Protein 1YUB (pdb70)

Organism: Streptococcus pneumoniae (NCBI:txid1313)

InterPro domains:
  IPR001737 Ribosomal RNA adenine methyltransferase KsgA/Erm [PF00398] (2-239)
  IPR001737 Ribosomal RNA adenine methyltransferase KsgA/Erm [PS51689] (3-242)
  IPR001737 Ribosomal RNA adenine methyltransferase KsgA/Erm [PTHR11727] (6-205)
  IPR020596 Ribosomal RNA adenine methylase transferase, conserved site [PS01131] (33-60)
  IPR020598 Ribosomal RNA adenine methylase transferase, N-terminal [SM00650] (17-179)
  IPR023165 rRNA adenine dimethylase-like, C-terminal [G3DSA:1.10.8.100] (134-235)
  IPR029063 S-adenosyl-L-methionine-dependent methyltransferase superfamily [G3DSA:3.40.50.150] (7-179)
  IPR029063 S-adenosyl-L-methionine-dependent methyltransferase superfamily [SSF53335] (1-238)

Radius of gyration: 21.07 Å; Cα contacts (8 Å, |Δi|>4): 424; chains: 1; bounding box: 66×58×29 Å

Foldseek 3Di:
DPDDDPDDDWDLQCCPQVVVVLVPLQDAAQAAEEADAECDDRDQLVSCLRYVATEYPYDQCFLVVNPCNPVVPPGHYYYDDPDPLVPPQDADTEHAAEYEHNVPDDLVSLVSCLVGHRHQWYKYKYWACPLVVQLACLVLSNLLSCQQWPKDWDAKAQSPSGPDDDDIIITIIGIGRHDGLDDPQCSVVLSVVSPCVRPPVPVVLDVHCPLVVVCVVVVNPDCRSHRNVCSSVSVVVSCVVPPRD

Sequence (245 aa):
MNKNIKYSQNFLTSEKVLNQIIKQLNLKETDTVYEIGTGKGHLTTKLAKISKQVTSIELDSHLFNLSSEKLKLNTRVTLIHQDILQFQFPNKQRYKIVGNIPYHLSTQIIKKVVFESRASDIYLIVEEGFYKRTLDIHRTLGLLLHTQVSIQQLLKLPAECFHPKPKVNSVLIKLTRHTTDVPDKYWKLYTYFVSKWVNREYRQLFTKNQFHQAMKHAKVNNLSTITYEQVLSIFNSYLLFNGRK

Structure (mmCIF, N/CA/C/O backbone):
data_1YUB
#
_entry.id   1YUB
#
_cell.length_a   1.000
_cell.length_b   1.000
_cell.length_c   1.000
_cell.angle_alpha   90.00
_cell.angle_beta   90.00
_cell.angle_gamma   90.00
#
_symmetry.space_group_name_H-M   'P 1'
#
loop_
_atom_site.group_PDB
_atom_site.id
_atom_site.type_symbol
_atom_site.label_atom_id
_atom_site.label_alt_id
_atom_site.label_comp_id
_atom_site.label_asym_id
_atom_site.label_entity_id
_atom_site.label_seq_id
_atom_site.pdbx_PDB_ins_code
_atom_site.Cartn_x
_atom_site.Cartn_y
_atom_site.Cartn_z
_atom_site.occupancy
_atom_site.B_iso_or_equiv
_atom_site.auth_seq_id
_atom_site.auth_comp_id
_atom_site.auth_asym_id
_atom_site.auth_atom_id
_atom_site.pdbx_PDB_model_num
ATOM 1 N N . MET A 1 1 ? -19.916 38.153 0.037 1.00 9.98 1 MET A N 1
ATOM 2 C CA . MET A 1 1 ? -20.561 39.285 0.760 1.00 10.06 1 MET A CA 1
ATOM 3 C C . MET A 1 1 ? -20.855 38.861 2.202 1.00 9.81 1 MET A C 1
ATOM 4 O O . MET A 1 1 ? -20.089 38.140 2.810 1.00 10.08 1 MET A O 1
ATOM 20 N N . ASN A 1 2 ? -21.955 39.300 2.756 1.00 9.52 2 ASN A N 1
ATOM 21 C CA . ASN A 1 2 ? -22.287 38.916 4.157 1.00 9.47 2 ASN A CA 1
ATOM 22 C C . ASN A 1 2 ? -22.003 37.426 4.353 1.00 8.89 2 ASN A C 1
ATOM 23 O O . ASN A 1 2 ? -21.662 36.987 5.434 1.00 8.70 2 ASN A O 1
ATOM 34 N N . LYS A 1 3 ? -22.138 36.648 3.311 1.00 8.85 3 LYS A N 1
ATOM 35 C CA . LYS A 1 3 ? -21.874 35.184 3.422 1.00 8.53 3 LYS A CA 1
ATOM 36 C C . LYS A 1 3 ? -22.434 34.652 4.743 1.00 8.22 3 LYS A C 1
ATOM 37 O O . LYS A 1 3 ? -23.420 35.144 5.254 1.00 8.54 3 LYS A O 1
ATOM 56 N N . ASN A 1 4 ? -21.811 33.648 5.299 1.00 7.84 4 ASN A N 1
ATOM 57 C CA . ASN A 1 4 ? -22.305 33.084 6.586 1.00 7.75 4 ASN A CA 1
ATOM 58 C C . ASN A 1 4 ? -21.478 31.851 6.953 1.00 7.24 4 ASN A C 1
ATOM 59 O O . ASN A 1 4 ? -21.988 30.751 7.032 1.00 7.35 4 ASN A O 1
ATOM 70 N N . ILE A 1 5 ? -20.203 32.025 7.177 1.00 6.97 5 ILE A N 1
ATOM 71 C CA . ILE A 1 5 ? -19.346 30.863 7.539 1.00 6.72 5 ILE A CA 1
ATOM 72 C C . ILE A 1 5 ? -18.431 31.247 8.702 1.00 6.31 5 ILE A C 1
ATOM 73 O O . ILE A 1 5 ? -17.234 31.041 8.663 1.00 6.27 5 ILE A O 1
ATOM 89 N N . LYS A 1 6 ? -18.991 31.804 9.741 1.00 6.28 6 LYS A N 1
ATOM 90 C CA . LYS A 1 6 ? -18.166 32.205 10.915 1.00 6.26 6 LYS A CA 1
ATOM 91 C C . LYS A 1 6 ? -18.584 31.371 12.127 1.00 6.35 6 LYS A C 1
ATOM 92 O O . LYS A 1 6 ? -18.855 31.894 13.189 1.00 6.74 6 LYS A O 1
ATOM 111 N N . TYR A 1 7 ? -18.642 30.077 11.972 1.00 6.25 7 TYR A N 1
ATOM 112 C CA . TYR A 1 7 ? -19.048 29.206 13.113 1.00 6.59 7 TYR A CA 1
ATOM 113 C C . TYR A 1 7 ? -17.981 28.132 13.348 1.00 6.29 7 TYR A C 1
ATOM 114 O O . TYR A 1 7 ? -16.835 28.288 12.977 1.00 6.45 7 TYR A O 1
ATOM 132 N N . SER A 1 8 ? -18.353 27.041 13.962 1.00 6.01 8 SER A N 1
ATOM 133 C CA . SER A 1 8 ? -17.368 25.954 14.223 1.00 5.82 8 SER A CA 1
ATOM 134 C C . SER A 1 8 ? -17.927 24.632 13.693 1.00 5.39 8 SER A C 1
ATOM 135 O O . SER A 1 8 ? -18.309 23.759 14.447 1.00 5.55 8 SER A O 1
ATOM 143 N N . GLN A 1 9 ? -17.980 24.480 12.398 1.00 5.05 9 GLN A N 1
ATOM 144 C CA . GLN A 1 9 ? -18.517 23.220 11.813 1.00 4.81 9 GLN A CA 1
ATOM 145 C C . GLN A 1 9 ? -17.478 22.612 10.868 1.00 4.25 9 GLN A C 1
ATOM 146 O O . GLN A 1 9 ? -16.762 23.315 10.184 1.00 4.05 9 GLN A O 1
ATOM 160 N N . ASN A 1 10 ? -17.390 21.310 10.822 1.00 4.11 10 ASN A N 1
ATOM 161 C CA . ASN A 1 10 ? -16.397 20.664 9.918 1.00 3.67 10 ASN A CA 1
ATOM 162 C C . ASN A 1 10 ? -16.975 19.360 9.366 1.00 3.62 10 ASN A C 1
ATOM 163 O O . ASN A 1 10 ? -17.516 18.552 10.095 1.00 3.97 10 ASN A O 1
ATOM 174 N N . PHE A 1 11 ? -16.864 19.149 8.083 1.00 3.31 11 PHE A N 1
ATOM 175 C CA . PHE A 1 11 ? -17.404 17.898 7.482 1.00 3.40 11 PHE A CA 1
ATOM 176 C C . PHE A 1 11 ? -16.452 17.405 6.389 1.00 3.05 11 PHE A C 1
ATOM 177 O O . PHE A 1 11 ? -15.744 18.177 5.774 1.00 2.80 11 PHE A O 1
ATOM 194 N N . LEU A 1 12 ? -16.433 16.124 6.143 1.00 3.14 12 LEU A N 1
ATOM 195 C CA . LEU A 1 12 ? -15.530 15.577 5.091 1.00 2.87 12 LEU A CA 1
ATOM 196 C C . LEU A 1 12 ? -16.139 15.838 3.713 1.00 2.99 12 LEU A C 1
ATOM 197 O O . LEU A 1 12 ? -15.434 16.016 2.743 1.00 3.25 12 LEU A O 1
ATOM 213 N N . THR A 1 13 ? -17.448 15.856 3.646 1.00 3.21 13 THR A N 1
ATOM 214 C CA . THR A 1 13 ? -18.174 16.100 2.355 1.00 3.45 13 THR A CA 1
ATOM 215 C C . THR A 1 13 ? -17.307 15.707 1.153 1.00 3.19 13 THR A C 1
ATOM 216 O O . THR A 1 13 ? -17.243 16.415 0.167 1.00 2.98 13 THR A O 1
ATOM 227 N N . SER A 1 14 ? -16.640 14.586 1.227 1.00 3.59 14 SER A N 1
ATOM 228 C CA . SER A 1 14 ? -15.778 14.153 0.087 1.00 3.43 14 SER A CA 1
ATOM 229 C C . SER A 1 14 ? -16.302 12.833 -0.477 1.00 2.94 14 SER A C 1
ATOM 230 O O . SER A 1 14 ? -15.541 11.979 -0.885 1.00 3.03 14 SER A O 1
ATOM 238 N N . GLU A 1 15 ? -17.592 12.657 -0.505 1.00 2.71 15 GLU A N 1
ATOM 239 C CA . GLU A 1 15 ? -18.154 11.389 -1.044 1.00 2.37 15 GLU A CA 1
ATOM 240 C C . GLU A 1 15 ? -17.888 11.314 -2.549 1.00 1.89 15 GLU A C 1
ATOM 241 O O . GLU A 1 15 ? -18.055 10.285 -3.169 1.00 2.69 15 GLU A O 1
ATOM 253 N N . LYS A 1 16 ? -17.476 12.400 -3.141 1.00 1.13 16 LYS A N 1
ATOM 254 C CA . LYS A 1 16 ? -17.200 12.391 -4.609 1.00 1.66 16 LYS A CA 1
ATOM 255 C C . LYS A 1 16 ? -15.703 12.181 -4.853 1.00 1.23 16 LYS A C 1
ATOM 256 O O . LYS A 1 16 ? -15.299 11.504 -5.778 1.00 1.28 16 LYS A O 1
ATOM 275 N N . VAL A 1 17 ? -14.880 12.770 -4.033 1.00 1.03 17 VAL A N 1
ATOM 276 C CA . VAL A 1 17 ? -13.406 12.628 -4.213 1.00 0.85 17 VAL A CA 1
ATOM 277 C C . VAL A 1 17 ? -12.952 11.199 -3.892 1.00 0.85 17 VAL A C 1
ATOM 278 O O . VAL A 1 17 ? -12.462 10.487 -4.750 1.00 0.80 17 VAL A O 1
ATOM 291 N N . LEU A 1 18 ? -13.100 10.770 -2.670 1.00 0.92 18 LEU A N 1
ATOM 292 C CA . LEU A 1 18 ? -12.666 9.390 -2.316 1.00 0.95 18 LEU A CA 1
ATOM 293 C C . LEU A 1 18 ? -13.486 8.377 -3.117 1.00 0.85 18 LEU A C 1
ATOM 294 O O . LEU A 1 18 ? -12.968 7.387 -3.596 1.00 0.85 18 LEU A O 1
ATOM 310 N N . ASN A 1 19 ? -14.759 8.612 -3.274 1.00 0.90 19 ASN A N 1
ATOM 311 C CA . ASN A 1 19 ? -15.592 7.653 -4.051 1.00 0.91 19 ASN A CA 1
ATOM 312 C C . ASN A 1 19 ? -15.145 7.685 -5.513 1.00 0.78 19 ASN A C 1
ATOM 313 O O . ASN A 1 19 ? -15.458 6.805 -6.290 1.00 0.79 19 ASN A O 1
ATOM 324 N N . GLN A 1 20 ? -14.412 8.697 -5.890 1.00 0.72 20 GLN A N 1
ATOM 325 C CA . GLN A 1 20 ? -13.935 8.794 -7.298 1.00 0.67 20 GLN A CA 1
ATOM 326 C C . GLN A 1 20 ? -12.800 7.795 -7.521 1.00 0.61 20 GLN A C 1
ATOM 327 O O . GLN A 1 20 ? -12.903 6.888 -8.321 1.00 0.73 20 GLN A O 1
ATOM 341 N N . ILE A 1 21 ? -11.714 7.965 -6.820 1.00 0.62 21 ILE A N 1
ATOM 342 C CA . ILE A 1 21 ? -10.557 7.036 -6.986 1.00 0.66 21 ILE A CA 1
ATOM 343 C C . ILE A 1 21 ? -11.027 5.578 -6.867 1.00 0.65 21 ILE A C 1
ATOM 344 O O . ILE A 1 21 ? -10.603 4.723 -7.618 1.00 0.72 21 ILE A O 1
ATOM 360 N N . ILE A 1 22 ? -11.892 5.281 -5.937 1.00 0.64 22 ILE A N 1
ATOM 361 C CA . ILE A 1 22 ? -12.363 3.872 -5.796 1.00 0.70 22 ILE A CA 1
ATOM 362 C C . ILE A 1 22 ? -13.239 3.499 -6.993 1.00 0.76 22 ILE A C 1
ATOM 363 O O . ILE A 1 22 ? -13.297 2.354 -7.396 1.00 0.88 22 ILE A O 1
ATOM 379 N N . LYS A 1 23 ? -13.921 4.451 -7.567 1.00 0.75 23 LYS A N 1
ATOM 380 C CA . LYS A 1 23 ? -14.790 4.141 -8.737 1.00 0.89 23 LYS A CA 1
ATOM 381 C C . LYS A 1 23 ? -13.947 4.147 -10.016 1.00 0.89 23 LYS A C 1
ATOM 382 O O . LYS A 1 23 ? -14.380 3.696 -11.057 1.00 1.03 23 LYS A O 1
ATOM 401 N N . GLN A 1 24 ? -12.747 4.655 -9.945 1.00 0.82 24 GLN A N 1
ATOM 402 C CA . GLN A 1 24 ? -11.879 4.691 -11.156 1.00 0.91 24 GLN A CA 1
ATOM 403 C C . GLN A 1 24 ? -10.955 3.471 -11.160 1.00 0.86 24 GLN A C 1
ATOM 404 O O . GLN A 1 24 ? -10.362 3.132 -12.165 1.00 0.95 24 GLN A O 1
ATOM 418 N N . LEU A 1 25 ? -10.826 2.812 -10.042 1.00 0.79 25 LEU A N 1
ATOM 419 C CA . LEU A 1 25 ? -9.939 1.615 -9.976 1.00 0.81 25 LEU A CA 1
ATOM 420 C C . LEU A 1 25 ? -10.144 0.751 -11.224 1.00 0.84 25 LEU A C 1
ATOM 421 O O . LEU A 1 25 ? -9.200 0.258 -11.808 1.00 0.93 25 LEU A O 1
ATOM 437 N N . ASN A 1 26 ? -11.369 0.565 -11.638 1.00 0.88 26 ASN A N 1
ATOM 438 C CA . ASN A 1 26 ? -11.633 -0.267 -12.848 1.00 0.99 26 ASN A CA 1
ATOM 439 C C . ASN A 1 26 ? -10.822 -1.563 -12.767 1.00 1.02 26 ASN A C 1
ATOM 440 O O . ASN A 1 26 ? -9.660 -1.605 -13.120 1.00 1.56 26 ASN A O 1
ATOM 451 N N . LEU A 1 27 ? -11.427 -2.623 -12.303 1.00 1.00 27 LEU A N 1
ATOM 452 C CA . LEU A 1 27 ? -10.692 -3.915 -12.197 1.00 1.11 27 LEU A CA 1
ATOM 453 C C . LEU A 1 27 ? -11.085 -4.830 -13.358 1.00 0.93 27 LEU A C 1
ATOM 454 O O . LEU A 1 27 ? -11.845 -4.456 -14.230 1.00 1.15 27 LEU A O 1
ATOM 470 N N . LYS A 1 28 ? -10.573 -6.030 -13.372 1.00 0.95 28 LYS A N 1
ATOM 471 C CA . LYS A 1 28 ? -10.912 -6.978 -14.470 1.00 1.04 28 LYS A CA 1
ATOM 472 C C . LYS A 1 28 ? -12.118 -7.821 -14.054 1.00 0.96 28 LYS A C 1
ATOM 473 O O . LYS A 1 28 ? -13.221 -7.625 -14.523 1.00 1.46 28 LYS A O 1
ATOM 492 N N . GLU A 1 29 ? -11.910 -8.760 -13.174 1.00 0.94 29 GLU A N 1
ATOM 493 C CA . GLU A 1 29 ? -13.031 -9.625 -12.716 1.00 0.92 29 GLU A CA 1
ATOM 494 C C . GLU A 1 29 ? -12.455 -10.779 -11.895 1.00 0.84 29 GLU A C 1
ATOM 495 O O . GLU A 1 29 ? -13.045 -11.230 -10.934 1.00 0.86 29 GLU A O 1
ATOM 507 N N . THR A 1 30 ? -11.302 -11.258 -12.269 1.00 0.84 30 THR A N 1
ATOM 508 C CA . THR A 1 30 ? -10.685 -12.379 -11.512 1.00 0.83 30 THR A CA 1
ATOM 509 C C . THR A 1 30 ? -9.943 -11.814 -10.299 1.00 0.76 30 THR A C 1
ATOM 510 O O . THR A 1 30 ? -9.217 -12.517 -9.612 1.00 0.87 30 THR A O 1
ATOM 521 N N . ASP A 1 31 ? -10.118 -10.545 -10.033 1.00 0.67 31 ASP A N 1
ATOM 522 C CA . ASP A 1 31 ? -9.431 -9.921 -8.874 1.00 0.69 31 ASP A CA 1
ATOM 523 C C . ASP A 1 31 ? -10.452 -9.580 -7.784 1.00 0.64 31 ASP A C 1
ATOM 524 O O . ASP A 1 31 ? -11.199 -8.629 -7.895 1.00 0.89 31 ASP A O 1
ATOM 533 N N . THR A 1 32 ? -10.478 -10.352 -6.732 1.00 0.70 32 THR A N 1
ATOM 534 C CA . THR A 1 32 ? -11.429 -10.094 -5.612 1.00 0.66 32 THR A CA 1
ATOM 535 C C . THR A 1 32 ? -11.451 -8.586 -5.299 1.00 0.65 32 THR A C 1
ATOM 536 O O . THR A 1 32 ? -10.671 -7.822 -5.828 1.00 0.97 32 THR A O 1
ATOM 547 N N . VAL A 1 33 ? -12.332 -8.148 -4.442 1.00 0.59 33 VAL A N 1
ATOM 548 C CA . VAL A 1 33 ? -12.387 -6.697 -4.100 1.00 0.55 33 VAL A CA 1
ATOM 549 C C . VAL A 1 33 ? -12.470 -6.556 -2.580 1.00 0.56 33 VAL A C 1
ATOM 550 O O . VAL A 1 33 ? -13.541 -6.443 -2.015 1.00 0.67 33 VAL A O 1
ATOM 563 N N . TYR A 1 34 ? -11.350 -6.569 -1.910 1.00 0.53 34 TYR A N 1
ATOM 564 C CA . TYR A 1 34 ? -11.370 -6.443 -0.425 1.00 0.57 34 TYR A CA 1
ATOM 565 C C . TYR A 1 34 ? -11.292 -4.970 -0.024 1.00 0.57 34 TYR A C 1
ATOM 566 O O . TYR A 1 34 ? -10.704 -4.158 -0.709 1.00 0.81 34 TYR A O 1
ATOM 584 N N . GLU A 1 35 ? -11.878 -4.625 1.088 1.00 0.62 35 GLU A N 1
ATOM 585 C CA . GLU A 1 35 ? -11.840 -3.209 1.549 1.00 0.66 35 GLU A CA 1
ATOM 586 C C . GLU A 1 35 ? -11.518 -3.191 3.045 1.00 0.72 35 GLU A C 1
ATOM 587 O O . GLU A 1 35 ? -12.401 -3.206 3.879 1.00 1.00 35 GLU A O 1
ATOM 599 N N . ILE A 1 36 ? -10.259 -3.167 3.389 1.00 0.62 36 ILE A N 1
ATOM 600 C CA . ILE A 1 36 ? -9.880 -3.158 4.830 1.00 0.70 36 ILE A CA 1
ATOM 601 C C . ILE A 1 36 ? -9.764 -1.711 5.329 1.00 0.72 36 ILE A C 1
ATOM 602 O O . ILE A 1 36 ? -9.628 -0.784 4.555 1.00 0.82 36 ILE A O 1
ATOM 618 N N . GLY A 1 37 ? -9.818 -1.515 6.619 1.00 0.98 37 GLY A N 1
ATOM 619 C CA . GLY A 1 37 ? -9.713 -0.135 7.172 1.00 1.06 37 GLY A CA 1
ATOM 620 C C . GLY A 1 37 ? -10.792 0.069 8.236 1.00 1.05 37 GLY A C 1
ATOM 621 O O . GLY A 1 37 ? -10.867 -0.661 9.205 1.00 1.74 37 GLY A O 1
ATOM 625 N N . THR A 1 38 ? -11.631 1.054 8.065 1.00 0.99 38 THR A N 1
ATOM 626 C CA . THR A 1 38 ? -12.706 1.299 9.069 1.00 1.21 38 THR A CA 1
ATOM 627 C C . THR A 1 38 ? -14.072 1.081 8.413 1.00 1.56 38 THR A C 1
ATOM 628 O O . THR A 1 38 ? -14.213 0.292 7.500 1.00 2.40 38 THR A O 1
ATOM 639 N N . GLY A 1 39 ? -15.079 1.773 8.872 1.00 1.75 39 GLY A N 1
ATOM 640 C CA . GLY A 1 39 ? -16.434 1.602 8.273 1.00 2.43 39 GLY A CA 1
ATOM 641 C C . GLY A 1 39 ? -17.105 2.968 8.120 1.00 2.09 39 GLY A C 1
ATOM 642 O O . GLY A 1 39 ? -17.682 3.495 9.050 1.00 2.45 39 GLY A O 1
ATOM 646 N N . LYS A 1 40 ? -17.036 3.547 6.951 1.00 2.12 40 LYS A N 1
ATOM 647 C CA . LYS A 1 40 ? -17.672 4.878 6.740 1.00 2.17 40 LYS A CA 1
ATOM 648 C C . LYS A 1 40 ? -19.178 4.696 6.540 1.00 2.32 40 LYS A C 1
ATOM 649 O O . LYS A 1 40 ? -19.976 5.091 7.366 1.00 3.03 40 LYS A O 1
ATOM 668 N N . GLY A 1 41 ? -19.574 4.099 5.449 1.00 2.24 41 GLY A N 1
ATOM 669 C CA . GLY A 1 41 ? -21.029 3.892 5.200 1.00 2.69 41 GLY A CA 1
ATOM 670 C C . GLY A 1 41 ? -21.363 4.267 3.755 1.00 2.25 41 GLY A C 1
ATOM 671 O O . GLY A 1 41 ? -22.348 4.927 3.489 1.00 2.95 41 GLY A O 1
ATOM 675 N N . HIS A 1 42 ? -20.554 3.852 2.819 1.00 1.72 42 HIS A N 1
ATOM 676 C CA . HIS A 1 42 ? -20.832 4.186 1.394 1.00 1.88 42 HIS A CA 1
ATOM 677 C C . HIS A 1 42 ? -19.750 3.572 0.503 1.00 1.67 42 HIS A C 1
ATOM 678 O O . HIS A 1 42 ? -18.965 4.270 -0.106 1.00 2.32 42 HIS A O 1
ATOM 692 N N . LEU A 1 43 ? -19.706 2.270 0.423 1.00 1.38 43 LEU A N 1
ATOM 693 C CA . LEU A 1 43 ? -18.678 1.608 -0.428 1.00 1.38 43 LEU A CA 1
ATOM 694 C C . LEU A 1 43 ? -18.685 0.102 -0.152 1.00 1.33 43 LEU A C 1
ATOM 695 O O . LEU A 1 43 ? -19.517 -0.397 0.579 1.00 2.03 43 LEU A O 1
ATOM 711 N N . THR A 1 44 ? -17.765 -0.623 -0.732 1.00 1.22 44 THR A N 1
ATOM 712 C CA . THR A 1 44 ? -17.714 -2.097 -0.508 1.00 1.08 44 THR A CA 1
ATOM 713 C C . THR A 1 44 ? -18.767 -2.784 -1.384 1.00 1.14 44 THR A C 1
ATOM 714 O O . THR A 1 44 ? -18.447 -3.402 -2.380 1.00 1.57 44 THR A O 1
ATOM 725 N N . THR A 1 45 ? -20.020 -2.681 -1.027 1.00 1.11 45 THR A N 1
ATOM 726 C CA . THR A 1 45 ? -21.077 -3.331 -1.854 1.00 1.17 45 THR A CA 1
ATOM 727 C C . THR A 1 45 ? -20.963 -2.818 -3.290 1.00 1.22 45 THR A C 1
ATOM 728 O O . THR A 1 45 ? -21.165 -3.549 -4.240 1.00 1.51 45 THR A O 1
ATOM 739 N N . LYS A 1 46 ? -20.631 -1.566 -3.456 1.00 1.22 46 LYS A N 1
ATOM 740 C CA . LYS A 1 46 ? -20.493 -1.006 -4.829 1.00 1.29 46 LYS A CA 1
ATOM 741 C C . LYS A 1 46 ? -19.168 -1.486 -5.422 1.00 1.12 46 LYS A C 1
ATOM 742 O O . LYS A 1 46 ? -19.085 -1.853 -6.577 1.00 1.11 46 LYS A O 1
ATOM 761 N N . LEU A 1 47 ? -18.130 -1.491 -4.629 1.00 1.13 47 LEU A N 1
ATOM 762 C CA . LEU A 1 47 ? -16.807 -1.954 -5.129 1.00 1.12 47 LEU A CA 1
ATOM 763 C C . LEU A 1 47 ? -16.961 -3.374 -5.675 1.00 0.86 47 LEU A C 1
ATOM 764 O O . LEU A 1 47 ? -16.230 -3.802 -6.546 1.00 0.95 47 LEU A O 1
ATOM 780 N N . ALA A 1 48 ? -17.909 -4.106 -5.164 1.00 0.75 48 ALA A N 1
ATOM 781 C CA . ALA A 1 48 ? -18.119 -5.499 -5.641 1.00 0.86 48 ALA A CA 1
ATOM 782 C C . ALA A 1 48 ? -18.711 -5.477 -7.049 1.00 0.92 48 ALA A C 1
ATOM 783 O O . ALA A 1 48 ? -18.417 -6.323 -7.870 1.00 1.05 48 ALA A O 1
ATOM 790 N N . LYS A 1 49 ? -19.542 -4.515 -7.337 1.00 1.05 49 LYS A N 1
ATOM 791 C CA . LYS A 1 49 ? -20.150 -4.441 -8.693 1.00 1.37 49 LYS A CA 1
ATOM 792 C C . LYS A 1 49 ? -19.049 -4.606 -9.738 1.00 1.27 49 LYS A C 1
ATOM 793 O O . LYS A 1 49 ? -19.288 -5.026 -10.853 1.00 1.56 49 LYS A O 1
ATOM 812 N N . ILE A 1 50 ? -17.843 -4.278 -9.377 1.00 0.99 50 ILE A N 1
ATOM 813 C CA . ILE A 1 50 ? -16.709 -4.410 -10.332 1.00 1.04 50 ILE A CA 1
ATOM 814 C C . ILE A 1 50 ? -16.339 -5.885 -10.491 1.00 0.91 50 ILE A C 1
ATOM 815 O O . ILE A 1 50 ? -16.530 -6.478 -11.534 1.00 1.03 50 ILE A O 1
ATOM 831 N N . SER A 1 51 ? -15.802 -6.477 -9.461 1.00 0.76 51 SER A N 1
ATOM 832 C CA . SER A 1 51 ? -15.406 -7.909 -9.544 1.00 0.70 51 SER A CA 1
ATOM 833 C C . SER A 1 51 ? -16.566 -8.800 -9.114 1.00 0.75 51 SER A C 1
ATOM 834 O O . SER A 1 51 ? -17.689 -8.360 -8.971 1.00 1.47 51 SER A O 1
ATOM 842 N N . LYS A 1 52 ? -16.296 -10.057 -8.912 1.00 0.95 52 LYS A N 1
ATOM 843 C CA . LYS A 1 52 ? -17.369 -10.996 -8.496 1.00 0.98 52 LYS A CA 1
ATOM 844 C C . LYS A 1 52 ? -17.003 -11.619 -7.148 1.00 0.89 52 LYS A C 1
ATOM 845 O O . LYS A 1 52 ? -17.394 -12.727 -6.838 1.00 1.08 52 LYS A O 1
ATOM 864 N N . GLN A 1 53 ? -16.251 -10.917 -6.344 1.00 0.75 53 GLN A N 1
ATOM 865 C CA . GLN A 1 53 ? -15.856 -11.472 -5.018 1.00 0.70 53 GLN A CA 1
ATOM 866 C C . GLN A 1 53 ? -15.797 -10.345 -3.984 1.00 0.62 53 GLN A C 1
ATOM 867 O O . GLN A 1 53 ? -14.814 -9.642 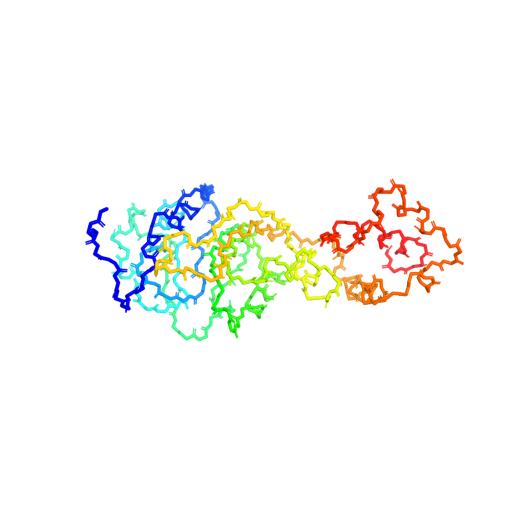-3.888 1.00 0.80 53 GLN A O 1
ATOM 881 N N . VAL A 1 54 ? -16.828 -10.154 -3.206 1.00 0.70 54 VAL A N 1
ATOM 882 C CA . VAL A 1 54 ? -16.778 -9.058 -2.197 1.00 0.70 54 VAL A CA 1
ATOM 883 C C . VAL A 1 54 ? -16.878 -9.627 -0.778 1.00 0.72 54 VAL A C 1
ATOM 884 O O . VAL A 1 54 ? -17.510 -10.635 -0.538 1.00 1.03 54 VAL A O 1
ATOM 897 N N . THR A 1 55 ? -16.254 -8.977 0.166 1.00 0.59 55 THR A N 1
ATOM 898 C CA . THR A 1 55 ? -16.301 -9.456 1.578 1.00 0.60 55 THR A CA 1
ATOM 899 C C . THR A 1 55 ? -15.867 -8.311 2.497 1.00 0.61 55 THR A C 1
ATOM 900 O O . THR A 1 55 ? -14.860 -7.669 2.271 1.00 0.84 55 THR A O 1
ATOM 911 N N . SER A 1 56 ? -16.619 -8.048 3.529 1.00 0.74 56 SER A N 1
ATOM 912 C CA . SER A 1 56 ? -16.250 -6.942 4.456 1.00 0.79 56 SER A CA 1
ATOM 913 C C . SER A 1 56 ? -15.313 -7.464 5.547 1.00 0.78 56 SER A C 1
ATOM 914 O O . SER A 1 56 ? -15.456 -8.571 6.029 1.00 1.00 56 SER A O 1
ATOM 922 N N . ILE A 1 57 ? -14.354 -6.669 5.939 1.00 0.71 57 ILE A N 1
ATOM 923 C CA . ILE A 1 57 ? -13.402 -7.108 6.998 1.00 0.74 57 ILE A CA 1
ATOM 924 C C . ILE A 1 57 ? -13.718 -6.370 8.301 1.00 0.86 57 ILE A C 1
ATOM 925 O O . ILE A 1 57 ? -13.272 -6.752 9.365 1.00 1.48 57 ILE A O 1
ATOM 941 N N . GLU A 1 58 ? -14.481 -5.312 8.227 1.00 1.14 58 GLU A N 1
ATOM 942 C CA . GLU A 1 58 ? -14.819 -4.550 9.464 1.00 1.26 58 GLU A CA 1
ATOM 943 C C . GLU A 1 58 ? -16.298 -4.153 9.447 1.00 1.33 58 GLU A C 1
ATOM 944 O O . GLU A 1 58 ? -16.916 -4.060 8.405 1.00 1.84 58 GLU A O 1
ATOM 956 N N . LEU A 1 59 ? -16.869 -3.916 10.599 1.00 1.59 59 LEU A N 1
ATOM 957 C CA . LEU A 1 59 ? -18.307 -3.522 10.662 1.00 1.97 59 LEU A CA 1
ATOM 958 C C . LEU A 1 59 ? -19.170 -4.605 10.012 1.00 2.08 59 LEU A C 1
ATOM 959 O O . LEU A 1 59 ? -18.709 -5.372 9.190 1.00 2.75 59 LEU A O 1
ATOM 975 N N . ASP A 1 60 ? -20.423 -4.672 10.375 1.00 2.17 60 ASP A N 1
ATOM 976 C CA . ASP A 1 60 ? -21.321 -5.703 9.782 1.00 2.84 60 ASP A CA 1
ATOM 977 C C . ASP A 1 60 ? -22.343 -5.023 8.868 1.00 2.85 60 ASP A C 1
ATOM 978 O O . ASP A 1 60 ? -23.465 -5.469 8.735 1.00 3.08 60 ASP A O 1
ATOM 987 N N . SER A 1 61 ? -21.964 -3.946 8.237 1.00 3.19 61 SER A N 1
ATOM 988 C CA . SER A 1 61 ? -22.915 -3.240 7.332 1.00 3.52 61 SER A CA 1
ATOM 989 C C . SER A 1 61 ? -22.718 -3.737 5.900 1.00 3.12 61 SER A C 1
ATOM 990 O O . SER A 1 61 ? -23.205 -3.148 4.956 1.00 3.21 61 SER A O 1
ATOM 998 N N . HIS A 1 62 ? -22.006 -4.817 5.730 1.00 3.13 62 HIS A N 1
ATOM 999 C CA . HIS A 1 62 ? -21.778 -5.351 4.359 1.00 2.94 62 HIS A CA 1
ATOM 1000 C C . HIS A 1 62 ? -22.418 -6.736 4.243 1.00 2.42 62 HIS A C 1
ATOM 1001 O O . HIS A 1 62 ? -22.776 -7.342 5.232 1.00 2.73 62 HIS A O 1
ATOM 1015 N N . LEU A 1 63 ? -22.567 -7.234 3.042 1.00 2.25 63 LEU A N 1
ATOM 1016 C CA . LEU A 1 63 ? -23.189 -8.579 2.850 1.00 2.16 63 LEU A CA 1
ATOM 1017 C C . LEU A 1 63 ? -24.711 -8.438 2.915 1.00 2.11 63 LEU A C 1
ATOM 1018 O O . LEU A 1 63 ? -25.399 -8.551 1.919 1.00 2.50 63 LEU A O 1
ATOM 1034 N N . PHE A 1 64 ? -25.241 -8.186 4.079 1.00 2.36 64 PHE A N 1
ATOM 1035 C CA . PHE A 1 64 ? -26.719 -8.030 4.211 1.00 2.86 64 PHE A CA 1
ATOM 1036 C C . PHE A 1 64 ? -27.118 -6.646 3.694 1.00 2.74 64 PHE A C 1
ATOM 1037 O O . PHE A 1 64 ? -28.284 -6.329 3.573 1.00 3.25 64 PHE A O 1
ATOM 1054 N N . ASN A 1 65 ? -26.152 -5.819 3.389 1.00 2.34 65 ASN A N 1
ATOM 1055 C CA . ASN A 1 65 ? -26.466 -4.457 2.879 1.00 2.40 65 ASN A CA 1
ATOM 1056 C C . ASN A 1 65 ? -26.396 -4.458 1.351 1.00 2.23 65 ASN A C 1
ATOM 1057 O O . ASN A 1 65 ? -27.177 -3.806 0.686 1.00 2.48 65 ASN A O 1
ATOM 1068 N N . LEU A 1 66 ? -25.468 -5.186 0.787 1.00 1.99 66 LEU A N 1
ATOM 1069 C CA . LEU A 1 66 ? -25.358 -5.224 -0.698 1.00 2.03 66 LEU A CA 1
ATOM 1070 C C . LEU A 1 66 ? -26.758 -5.384 -1.296 1.00 2.60 66 LEU A C 1
ATOM 1071 O O . LEU A 1 66 ? -27.385 -6.416 -1.165 1.00 3.03 66 LEU A O 1
ATOM 1087 N N . SER A 1 67 ? -27.254 -4.366 -1.946 1.00 3.08 67 SER A N 1
ATOM 1088 C CA . SER A 1 67 ? -28.616 -4.451 -2.549 1.00 3.74 67 SER A CA 1
ATOM 1089 C C . SER A 1 67 ? -28.709 -5.673 -3.466 1.00 4.04 67 SER A C 1
ATOM 1090 O O . SER A 1 67 ? -28.459 -5.588 -4.651 1.00 4.48 67 SER A O 1
ATOM 1098 N N . SER A 1 68 ? -29.075 -6.806 -2.923 1.00 4.30 68 SER A N 1
ATOM 1099 C CA . SER A 1 68 ? -29.196 -8.043 -3.750 1.00 5.01 68 SER A CA 1
ATOM 1100 C C . SER A 1 68 ? -28.059 -8.116 -4.773 1.00 4.69 68 SER A C 1
ATOM 1101 O O . SER A 1 68 ? -28.132 -7.536 -5.838 1.00 4.92 68 SER A O 1
ATOM 1109 N N . GLU A 1 69 ? -27.011 -8.829 -4.459 1.00 4.48 69 GLU A N 1
ATOM 1110 C CA . GLU A 1 69 ? -25.872 -8.944 -5.415 1.00 4.37 69 GLU A CA 1
ATOM 1111 C C . GLU A 1 69 ? -26.418 -9.141 -6.832 1.00 4.19 69 GLU A C 1
ATOM 1112 O O . GLU A 1 69 ? -26.977 -10.171 -7.152 1.00 4.22 69 GLU A O 1
ATOM 1124 N N . LYS A 1 70 ? -26.256 -8.164 -7.689 1.00 4.42 70 LYS A N 1
ATOM 1125 C CA . LYS A 1 70 ? -26.764 -8.306 -9.086 1.00 4.53 70 LYS A CA 1
ATOM 1126 C C . LYS A 1 70 ? -26.078 -9.504 -9.751 1.00 3.80 70 LYS A C 1
ATOM 1127 O O . LYS A 1 70 ? -26.471 -9.954 -10.808 1.00 3.99 70 LYS A O 1
ATOM 1146 N N . LEU A 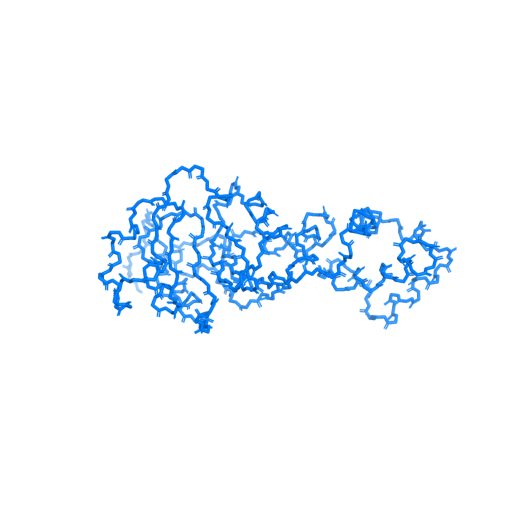1 71 ? -25.054 -10.022 -9.128 1.00 3.47 71 LEU A N 1
ATOM 1147 C CA . LEU A 1 71 ? -24.321 -11.192 -9.689 1.00 3.52 71 LEU A CA 1
ATOM 1148 C C . LEU A 1 71 ? -25.071 -12.479 -9.351 1.00 3.70 71 LEU A C 1
ATOM 1149 O O . LEU A 1 71 ? -24.466 -13.506 -9.114 1.00 3.82 71 LEU A O 1
ATOM 1165 N N . LYS A 1 72 ? -26.373 -12.446 -9.301 1.00 4.26 72 LYS A N 1
ATOM 1166 C CA . LYS A 1 72 ? -27.112 -13.681 -8.949 1.00 4.91 72 LYS A CA 1
ATOM 1167 C C . LYS A 1 72 ? -26.730 -14.060 -7.514 1.00 4.85 72 LYS A C 1
ATOM 1168 O O . LYS A 1 72 ? -27.035 -15.138 -7.043 1.00 5.62 72 LYS A O 1
ATOM 1187 N N . LEU A 1 73 ? -26.059 -13.163 -6.820 1.00 4.23 73 LEU A N 1
ATOM 1188 C CA . LEU A 1 73 ? -25.638 -13.428 -5.418 1.00 4.57 73 LEU A CA 1
ATOM 1189 C C . LEU A 1 73 ? -25.263 -14.902 -5.253 1.00 4.27 73 LEU A C 1
ATOM 1190 O O . LEU A 1 73 ? -25.902 -15.656 -4.548 1.00 4.57 73 LEU A O 1
ATOM 1206 N N . ASN A 1 74 ? -24.216 -15.304 -5.910 1.00 4.03 74 ASN A N 1
ATOM 1207 C CA . ASN A 1 74 ? -23.751 -16.713 -5.826 1.00 3.91 74 ASN A CA 1
ATOM 1208 C C . ASN A 1 74 ? -22.246 -16.716 -6.085 1.00 3.13 74 ASN A C 1
ATOM 1209 O O . ASN A 1 74 ? -21.694 -17.648 -6.636 1.00 3.40 74 ASN A O 1
ATOM 1220 N N . THR A 1 75 ? -21.585 -15.659 -5.695 1.00 2.59 75 THR A N 1
ATOM 1221 C CA . THR A 1 75 ? -20.117 -15.560 -5.913 1.00 2.14 75 THR A CA 1
ATOM 1222 C C . THR A 1 75 ? -19.385 -15.548 -4.561 1.00 1.84 75 THR A C 1
ATOM 1223 O O . THR A 1 75 ? -19.612 -16.400 -3.725 1.00 2.24 75 THR A O 1
ATOM 1234 N N . ARG A 1 76 ? -18.503 -14.604 -4.333 1.00 1.47 76 ARG A N 1
ATOM 1235 C CA . ARG A 1 76 ? -17.773 -14.579 -3.032 1.00 1.70 76 ARG A CA 1
ATOM 1236 C C . ARG A 1 76 ? -18.267 -13.429 -2.146 1.00 1.44 76 ARG A C 1
ATOM 1237 O O . ARG A 1 76 ? -17.636 -12.398 -2.046 1.00 1.62 76 ARG A O 1
ATOM 1258 N N . VAL A 1 77 ? -19.383 -13.606 -1.490 1.00 1.28 77 VAL A N 1
ATOM 1259 C CA . VAL A 1 77 ? -19.912 -12.533 -0.596 1.00 1.18 77 VAL A CA 1
ATOM 1260 C C . VAL A 1 77 ? -19.870 -13.056 0.845 1.00 1.14 77 VAL A C 1
ATOM 1261 O O . VAL A 1 77 ? -20.590 -13.968 1.199 1.00 1.34 77 VAL A O 1
ATOM 1274 N N . THR A 1 78 ? -19.021 -12.505 1.681 1.00 1.02 78 THR A N 1
ATOM 1275 C CA . THR A 1 78 ? -18.942 -13.011 3.087 1.00 1.08 78 THR A CA 1
ATOM 1276 C C . THR A 1 78 ? -18.726 -11.864 4.085 1.00 1.03 78 THR A C 1
ATOM 1277 O O . THR A 1 78 ? -18.070 -10.883 3.798 1.00 1.12 78 THR A O 1
ATOM 1288 N N . LEU A 1 79 ? -19.271 -12.005 5.269 1.00 1.09 79 LEU A N 1
ATOM 1289 C CA . LEU A 1 79 ? -19.106 -10.960 6.317 1.00 1.09 79 LEU A CA 1
ATOM 1290 C C . LEU A 1 79 ? -18.202 -11.515 7.420 1.00 1.08 79 LEU A C 1
ATOM 1291 O O . LEU A 1 79 ? -18.458 -12.571 7.965 1.00 1.36 79 LEU A O 1
ATOM 1307 N N . ILE A 1 80 ? -17.149 -10.824 7.756 1.00 0.98 80 ILE A N 1
ATOM 1308 C CA . ILE A 1 80 ? -16.243 -11.336 8.823 1.00 1.02 80 ILE A CA 1
ATOM 1309 C C . ILE A 1 80 ? -16.560 -10.650 10.153 1.00 1.12 80 ILE A C 1
ATOM 1310 O O . ILE A 1 80 ? -17.169 -9.600 10.192 1.00 1.23 80 ILE A O 1
ATOM 1326 N N . HIS A 1 81 ? -16.152 -11.240 11.244 1.00 1.21 81 HIS A N 1
ATOM 1327 C CA . HIS A 1 81 ? -16.432 -10.624 12.571 1.00 1.45 81 HIS A CA 1
ATOM 1328 C C . HIS A 1 81 ? -15.212 -10.770 13.485 1.00 1.65 81 HIS A C 1
ATOM 1329 O O . HIS A 1 81 ? -14.818 -11.863 13.840 1.00 2.31 81 HIS A O 1
ATOM 1343 N N . GLN A 1 82 ? -14.619 -9.673 13.874 1.00 1.78 82 GLN A N 1
ATOM 1344 C CA . GLN A 1 82 ? -13.429 -9.732 14.775 1.00 2.00 82 GLN A CA 1
ATOM 1345 C C . GLN A 1 82 ? -12.172 -10.097 13.981 1.00 1.79 82 GLN A C 1
ATOM 1346 O O . GLN A 1 82 ? -12.085 -9.860 12.794 1.00 1.96 82 GLN A O 1
ATOM 1360 N N . ASP A 1 83 ? -11.199 -10.668 14.648 1.00 1.97 83 ASP A N 1
ATOM 1361 C CA . ASP A 1 83 ? -9.919 -11.063 13.981 1.00 1.85 83 ASP A CA 1
ATOM 1362 C C . ASP A 1 83 ? -10.159 -11.463 12.523 1.00 1.30 83 ASP A C 1
ATOM 1363 O O . ASP A 1 83 ? -11.127 -12.122 12.198 1.00 1.46 83 ASP A O 1
ATOM 1372 N N . ILE A 1 84 ? -9.275 -11.072 11.643 1.00 1.17 84 ILE A N 1
ATOM 1373 C CA . ILE A 1 84 ? -9.437 -11.429 10.206 1.00 0.87 84 ILE A CA 1
ATOM 1374 C C . ILE A 1 84 ? -8.060 -11.781 9.617 1.00 0.82 84 ILE A C 1
ATOM 1375 O O . ILE A 1 84 ? -7.502 -12.809 9.929 1.00 0.91 84 ILE A O 1
ATOM 1391 N N . LEU A 1 85 ? -7.513 -10.932 8.779 1.00 0.86 85 LEU A N 1
ATOM 1392 C CA . LEU A 1 85 ? -6.177 -11.192 8.164 1.00 1.01 85 LEU A CA 1
ATOM 1393 C C . LEU A 1 85 ? -6.081 -12.639 7.645 1.00 1.11 85 LEU A C 1
ATOM 1394 O O . LEU A 1 85 ? -6.302 -12.901 6.477 1.00 1.11 85 LEU A O 1
ATOM 1410 N N . GLN A 1 86 ? -5.756 -13.580 8.490 1.00 1.34 86 GLN A N 1
ATOM 1411 C CA . GLN A 1 86 ? -5.647 -14.997 8.030 1.00 1.57 86 GLN A CA 1
ATOM 1412 C C . GLN A 1 86 ? -7.041 -15.616 7.890 1.00 1.54 86 GLN A C 1
ATOM 1413 O O . GLN A 1 86 ? -7.183 -16.800 7.659 1.00 1.83 86 GLN A O 1
ATOM 1427 N N . PHE A 1 87 ? -8.069 -14.827 8.026 1.00 1.34 87 PHE A N 1
ATOM 1428 C CA . PHE A 1 87 ? -9.448 -15.371 7.898 1.00 1.54 87 PHE A CA 1
ATOM 1429 C C . PHE A 1 87 ? -9.984 -15.031 6.508 1.00 1.46 87 PHE A C 1
ATOM 1430 O O . PHE A 1 87 ? -10.771 -15.758 5.935 1.00 1.90 87 PHE A O 1
ATOM 1447 N N . GLN A 1 88 ? -9.560 -13.927 5.959 1.00 1.30 88 GLN A N 1
ATOM 1448 C CA . GLN A 1 88 ? -10.043 -13.540 4.607 1.00 1.42 88 GLN A CA 1
ATOM 1449 C C . GLN A 1 88 ? -8.923 -13.726 3.581 1.00 1.21 88 GLN A C 1
ATOM 1450 O O . GLN A 1 88 ? -9.062 -14.480 2.640 1.00 1.69 88 GLN A O 1
ATOM 1464 N N . PHE A 1 89 ? -7.817 -13.043 3.754 1.00 0.89 89 PHE A N 1
ATOM 1465 C CA . PHE A 1 89 ? -6.686 -13.174 2.783 1.00 0.96 89 PHE A CA 1
ATOM 1466 C C . PHE A 1 89 ? -6.541 -14.633 2.335 1.00 1.00 89 PHE A C 1
ATOM 1467 O O . PHE A 1 89 ? -5.944 -15.438 3.023 1.00 1.49 89 PHE A O 1
ATOM 1484 N N . PRO A 1 90 ? -7.107 -14.927 1.188 1.00 0.98 90 PRO A N 1
ATOM 1485 C CA . PRO A 1 90 ? -7.083 -16.270 0.595 1.00 1.32 90 PRO A CA 1
ATOM 1486 C C . PRO A 1 90 ? -5.796 -16.469 -0.213 1.00 0.98 90 PRO A C 1
ATOM 1487 O O . PRO A 1 90 ? -4.819 -15.771 -0.028 1.00 1.15 90 PRO A O 1
ATOM 1498 N N . ASN A 1 91 ? -5.795 -17.416 -1.115 1.00 0.96 91 ASN A N 1
ATOM 1499 C CA . ASN A 1 91 ? -4.584 -17.664 -1.947 1.00 0.93 91 ASN A CA 1
ATOM 1500 C C . ASN A 1 91 ? -5.023 -18.174 -3.322 1.00 1.24 91 ASN A C 1
ATOM 1501 O O . ASN A 1 91 ? -6.120 -18.665 -3.486 1.00 2.09 91 ASN A O 1
ATOM 1512 N N . LYS A 1 92 ? -4.177 -18.053 -4.311 1.00 1.26 92 LYS A N 1
ATOM 1513 C CA . LYS A 1 92 ? -4.545 -18.522 -5.680 1.00 1.56 92 LYS A CA 1
ATOM 1514 C C . LYS A 1 92 ? -5.503 -17.512 -6.318 1.00 1.54 92 LYS A C 1
ATOM 1515 O O . LYS A 1 92 ? -6.304 -16.894 -5.646 1.00 2.20 92 LYS A O 1
ATOM 1534 N N . GLN A 1 93 ? -5.420 -17.336 -7.611 1.00 1.28 93 GLN A N 1
ATOM 1535 C CA . GLN A 1 93 ? -6.317 -16.361 -8.300 1.00 1.28 93 GLN A CA 1
ATOM 1536 C C . GLN A 1 93 ? -5.755 -14.950 -8.113 1.00 0.86 93 GLN A C 1
ATOM 1537 O O . GLN A 1 93 ? -4.639 -14.776 -7.667 1.00 0.99 93 GLN A O 1
ATOM 1551 N N . ARG A 1 94 ? -6.511 -13.938 -8.449 1.00 0.74 94 ARG A N 1
ATOM 1552 C CA . ARG A 1 94 ? -5.997 -12.550 -8.282 1.00 0.79 94 ARG A CA 1
ATOM 1553 C C . ARG A 1 94 ? -6.946 -11.775 -7.371 1.00 0.62 94 ARG A C 1
ATOM 1554 O O . ARG A 1 94 ? -8.094 -12.138 -7.210 1.00 0.77 94 ARG A O 1
ATOM 1575 N N . TYR A 1 95 ? -6.486 -10.710 -6.774 1.00 0.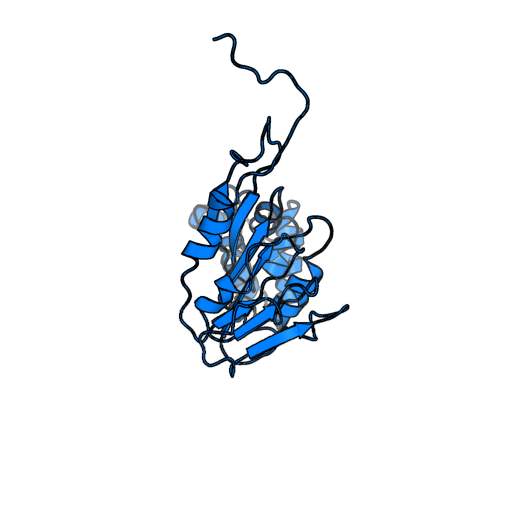60 95 TYR A N 1
ATOM 1576 C CA . TYR A 1 95 ? -7.389 -9.933 -5.885 1.00 0.66 95 TYR A CA 1
ATOM 1577 C C . TYR A 1 95 ? -7.127 -8.437 -6.011 1.00 0.61 95 TYR A C 1
ATOM 1578 O O . TYR A 1 95 ? -6.137 -7.990 -6.560 1.00 0.73 95 TYR A O 1
ATOM 1596 N N . LYS A 1 96 ? -8.029 -7.675 -5.473 1.00 0.58 96 LYS A N 1
ATOM 1597 C CA . LYS A 1 96 ? -7.919 -6.198 -5.490 1.00 0.62 96 LYS A CA 1
ATOM 1598 C C . LYS A 1 96 ? -8.189 -5.739 -4.063 1.00 0.60 96 LYS A C 1
ATOM 1599 O O . LYS A 1 96 ? -9.310 -5.453 -3.691 1.00 0.85 96 LYS A O 1
ATOM 1618 N N . ILE A 1 97 ? -7.172 -5.687 -3.253 1.00 0.52 97 ILE A N 1
ATOM 1619 C CA . ILE A 1 97 ? -7.381 -5.270 -1.837 1.00 0.53 97 ILE A CA 1
ATOM 1620 C C . ILE A 1 97 ? -7.311 -3.745 -1.717 1.00 0.55 97 ILE A C 1
ATOM 1621 O O . ILE A 1 97 ? -6.270 -3.173 -1.461 1.00 0.66 97 ILE A O 1
ATOM 1637 N N . VAL A 1 98 ? -8.431 -3.088 -1.901 1.00 0.51 98 VAL A N 1
ATOM 1638 C CA . VAL A 1 98 ? -8.468 -1.599 -1.802 1.00 0.56 98 VAL A CA 1
ATOM 1639 C C . VAL A 1 98 ? -8.959 -1.194 -0.410 1.00 0.67 98 VAL A C 1
ATOM 1640 O O . VAL A 1 98 ? -10.145 -1.148 -0.153 1.00 1.32 98 VAL A O 1
ATOM 1653 N N . GLY A 1 99 ? -8.064 -0.898 0.491 1.00 0.86 99 GLY A N 1
ATOM 1654 C CA . GLY A 1 99 ? -8.497 -0.498 1.859 1.00 0.98 99 GLY A CA 1
ATOM 1655 C C . GLY A 1 99 ? -7.684 0.709 2.326 1.00 0.79 99 GLY A C 1
ATOM 1656 O O . GLY A 1 99 ? -6.559 0.910 1.913 1.00 0.77 99 GLY A O 1
ATOM 1660 N N . ASN A 1 100 ? -8.243 1.512 3.188 1.00 0.84 100 ASN A N 1
ATOM 1661 C CA . ASN A 1 100 ? -7.501 2.703 3.685 1.00 0.70 100 ASN A CA 1
ATOM 1662 C C . ASN A 1 100 ? -6.707 2.308 4.930 1.00 0.61 100 ASN A C 1
ATOM 1663 O O . ASN A 1 100 ? -6.570 1.142 5.243 1.00 0.82 100 ASN A O 1
ATOM 1674 N N . ILE A 1 101 ? -6.182 3.263 5.646 1.00 0.46 101 ILE A N 1
ATOM 1675 C CA . ILE A 1 101 ? -5.401 2.923 6.866 1.00 0.56 101 ILE A CA 1
ATOM 1676 C C . ILE A 1 101 ? -5.946 3.712 8.065 1.00 0.59 101 ILE A C 1
ATOM 1677 O O . ILE A 1 101 ? -5.978 4.925 8.036 1.00 0.67 101 ILE A O 1
ATOM 1693 N N . PRO A 1 102 ? -6.355 3.002 9.087 1.00 0.66 102 PRO A N 1
ATOM 1694 C CA . PRO A 1 102 ? -6.898 3.607 10.311 1.00 0.83 102 PRO A CA 1
ATOM 1695 C C . PRO A 1 102 ? -5.940 4.684 10.833 1.00 0.86 102 PRO A C 1
ATOM 1696 O O . PRO A 1 102 ? -6.318 5.541 11.605 1.00 1.53 102 PRO A O 1
ATOM 1707 N N . TYR A 1 103 ? -4.701 4.637 10.415 1.00 0.78 103 TYR A N 1
ATOM 1708 C CA . TYR A 1 103 ? -3.703 5.646 10.877 1.00 0.82 103 TYR A CA 1
ATOM 1709 C C . TYR A 1 103 ? -3.182 5.250 12.260 1.00 0.81 103 TYR A C 1
ATOM 1710 O O . TYR A 1 103 ? -2.414 5.966 12.872 1.00 1.18 103 TYR A O 1
ATOM 1728 N N . HIS A 1 104 ? -3.593 4.115 12.760 1.00 0.78 104 HIS A N 1
ATOM 1729 C CA . HIS A 1 104 ? -3.117 3.680 14.103 1.00 0.81 104 HIS A CA 1
ATOM 1730 C C . HIS A 1 104 ? -2.679 2.213 14.048 1.00 0.80 104 HIS A C 1
ATOM 1731 O O . HIS A 1 104 ? -2.254 1.649 15.037 1.00 1.15 104 HIS A O 1
ATOM 1745 N N . LEU A 1 105 ? -2.777 1.590 12.904 1.00 0.80 105 LEU A N 1
ATOM 1746 C CA . LEU A 1 105 ? -2.364 0.161 12.793 1.00 0.85 105 LEU A CA 1
ATOM 1747 C C . LEU A 1 105 ? -2.808 -0.394 11.437 1.00 0.84 105 LEU A C 1
ATOM 1748 O O . LEU A 1 105 ? -3.932 -0.205 11.016 1.00 1.28 105 LEU A O 1
ATOM 1764 N N . SER A 1 106 ? -1.933 -1.079 10.752 1.00 0.61 106 SER A N 1
ATOM 1765 C CA . SER A 1 106 ? -2.302 -1.647 9.424 1.00 0.62 106 SER A CA 1
ATOM 1766 C C . SER A 1 106 ? -1.102 -2.392 8.839 1.00 0.58 106 SER A C 1
ATOM 1767 O O . SER A 1 106 ? -1.237 -3.450 8.259 1.00 0.63 106 SER A O 1
ATOM 1775 N N . THR A 1 107 ? 0.073 -1.846 8.986 1.00 0.60 107 THR A N 1
ATOM 1776 C CA . THR A 1 107 ? 1.282 -2.522 8.438 1.00 0.60 107 THR A CA 1
ATOM 1777 C C . THR A 1 107 ? 1.232 -4.016 8.767 1.00 0.57 107 THR A C 1
ATOM 1778 O O . THR A 1 107 ? 1.770 -4.836 8.049 1.00 0.58 107 THR A O 1
ATOM 1789 N N . GLN A 1 108 ? 0.594 -4.379 9.847 1.00 0.61 108 GLN A N 1
ATOM 1790 C CA . GLN A 1 108 ? 0.516 -5.821 10.216 1.00 0.63 108 GLN A CA 1
ATOM 1791 C C . GLN A 1 108 ? -0.293 -6.581 9.163 1.00 0.57 108 GLN A C 1
ATOM 1792 O O . GLN A 1 108 ? 0.168 -7.557 8.606 1.00 0.60 108 GLN A O 1
ATOM 1806 N N . ILE A 1 109 ? -1.493 -6.151 8.880 1.00 0.53 109 ILE A N 1
ATOM 1807 C CA . ILE A 1 109 ? -2.301 -6.870 7.857 1.00 0.51 109 ILE A CA 1
ATOM 1808 C C . ILE A 1 109 ? -1.572 -6.797 6.517 1.00 0.50 109 ILE A C 1
ATOM 1809 O O . ILE A 1 109 ? -1.393 -7.789 5.841 1.00 0.59 109 ILE A O 1
ATOM 1825 N N . ILE A 1 110 ? -1.142 -5.627 6.131 1.00 0.48 110 ILE A N 1
ATOM 1826 C CA . ILE A 1 110 ? -0.416 -5.493 4.840 1.00 0.52 110 ILE A CA 1
ATOM 1827 C C . ILE A 1 110 ? 0.850 -6.352 4.897 1.00 0.56 110 ILE A C 1
ATOM 1828 O O . ILE A 1 110 ? 1.472 -6.630 3.892 1.00 0.62 110 ILE A O 1
ATOM 1844 N N . LYS A 1 111 ? 1.234 -6.768 6.076 1.00 0.58 111 LYS A N 1
ATOM 1845 C CA . LYS A 1 111 ? 2.459 -7.606 6.225 1.00 0.66 111 LYS A CA 1
ATOM 1846 C C . LYS A 1 111 ? 2.156 -9.063 5.853 1.00 0.69 111 LYS A C 1
ATOM 1847 O O . LYS A 1 111 ? 2.854 -9.670 5.065 1.00 0.78 111 LYS A O 1
ATOM 1866 N N . LYS A 1 112 ? 1.127 -9.632 6.417 1.00 0.67 112 LYS A N 1
ATOM 1867 C CA . LYS A 1 112 ? 0.790 -11.050 6.098 1.00 0.73 112 LYS A CA 1
ATOM 1868 C C . LYS A 1 112 ? 0.263 -11.153 4.666 1.00 0.71 112 LYS A C 1
ATOM 1869 O O . LYS A 1 112 ? 0.664 -12.013 3.908 1.00 0.76 112 LYS A O 1
ATOM 1888 N N . VAL A 1 113 ? -0.636 -10.287 4.290 1.00 0.69 113 VAL A N 1
ATOM 1889 C CA . VAL A 1 113 ? -1.189 -10.341 2.909 1.00 0.73 113 VAL A CA 1
ATOM 1890 C C . VAL A 1 113 ? -0.063 -10.126 1.895 1.00 0.75 113 VAL A C 1
ATOM 1891 O O . VAL A 1 113 ? -0.042 -10.728 0.842 1.00 0.88 113 VAL A O 1
ATOM 1904 N N . VAL A 1 114 ? 0.874 -9.273 2.199 1.00 0.67 114 VAL A N 1
ATOM 1905 C CA . VAL A 1 114 ? 1.988 -9.031 1.241 1.00 0.75 114 VAL A CA 1
ATOM 1906 C C . VAL A 1 114 ? 3.065 -10.104 1.424 1.00 0.78 114 VAL A C 1
ATOM 1907 O O . VAL A 1 114 ? 4.005 -10.189 0.658 1.00 0.96 114 VAL A O 1
ATOM 1920 N N . PHE A 1 115 ? 2.941 -10.917 2.436 1.00 0.75 115 PHE A N 1
ATOM 1921 C CA . PHE A 1 115 ? 3.965 -11.975 2.670 1.00 0.83 115 PHE A CA 1
ATOM 1922 C C . PHE A 1 115 ? 3.525 -13.312 2.056 1.00 1.06 115 PHE A C 1
ATOM 1923 O O . PHE A 1 115 ? 4.350 -14.127 1.693 1.00 1.41 115 PHE A O 1
ATOM 1940 N N . GLU A 1 116 ? 2.246 -13.561 1.941 1.00 0.96 116 GLU A N 1
ATOM 1941 C CA . GLU A 1 116 ? 1.812 -14.867 1.357 1.00 1.25 116 GLU A CA 1
ATOM 1942 C C . GLU A 1 116 ? 0.581 -14.703 0.453 1.00 0.98 116 GLU A C 1
ATOM 1943 O O . GLU A 1 116 ? 0.164 -15.641 -0.197 1.00 1.09 116 GLU A O 1
ATOM 1955 N N . SER A 1 117 ? -0.012 -13.540 0.395 1.00 1.08 117 SER A N 1
ATOM 1956 C CA . SER A 1 117 ? -1.211 -13.378 -0.482 1.00 0.87 117 SER A CA 1
ATOM 1957 C C . SER A 1 117 ? -0.776 -13.046 -1.907 1.00 0.92 117 SER A C 1
ATOM 1958 O O . SER A 1 117 ? 0.381 -12.792 -2.177 1.00 1.75 117 SER A O 1
ATOM 1966 N N . ARG A 1 118 ? -1.707 -13.042 -2.817 1.00 0.86 118 ARG A N 1
ATOM 1967 C CA . ARG A 1 118 ? -1.381 -12.724 -4.234 1.00 0.96 118 ARG A CA 1
ATOM 1968 C C . ARG A 1 118 ? -2.288 -11.575 -4.684 1.00 1.02 118 ARG A C 1
ATOM 1969 O O . ARG A 1 118 ? -2.796 -11.563 -5.787 1.00 1.72 118 ARG A O 1
ATOM 1990 N N . ALA A 1 119 ? -2.496 -10.613 -3.821 1.00 0.67 119 ALA A N 1
ATOM 1991 C CA . ALA A 1 119 ? -3.374 -9.455 -4.164 1.00 0.70 119 ALA A CA 1
ATOM 1992 C C . ALA A 1 119 ? -3.159 -9.029 -5.620 1.00 0.63 119 ALA A 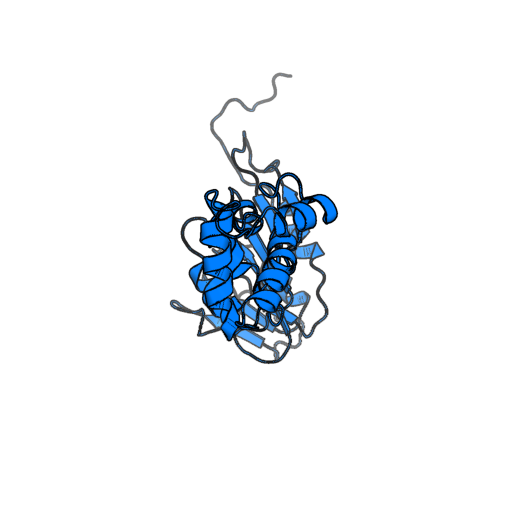C 1
ATOM 1993 O O . ALA A 1 119 ? -4.075 -9.063 -6.414 1.00 0.68 119 ALA A O 1
ATOM 2000 N N . SER A 1 120 ? -1.964 -8.623 -5.971 1.00 0.60 120 SER A N 1
ATOM 2001 C CA . SER A 1 120 ? -1.692 -8.184 -7.375 1.00 0.64 120 SER A CA 1
ATOM 2002 C C . SER A 1 120 ? -2.115 -6.719 -7.524 1.00 0.65 120 SER A C 1
ATOM 2003 O O . SER A 1 120 ? -1.380 -5.899 -8.037 1.00 0.72 120 SER A O 1
ATOM 2011 N N . ASP A 1 121 ? -3.293 -6.383 -7.070 1.00 0.64 121 ASP A N 1
ATOM 2012 C CA . ASP A 1 121 ? -3.765 -4.977 -7.172 1.00 0.67 121 ASP A CA 1
ATOM 2013 C C . ASP A 1 121 ? -4.186 -4.504 -5.779 1.00 0.63 121 ASP A C 1
ATOM 2014 O O . ASP A 1 121 ? -5.337 -4.599 -5.400 1.00 0.88 121 ASP A O 1
ATOM 2023 N N . ILE A 1 122 ? -3.262 -4.003 -5.007 1.00 0.64 122 ILE A N 1
ATOM 2024 C CA . ILE A 1 122 ? -3.614 -3.533 -3.639 1.00 0.62 122 ILE A CA 1
ATOM 2025 C C . ILE A 1 122 ? -3.624 -2.004 -3.610 1.00 0.61 122 ILE A C 1
ATOM 2026 O O . ILE A 1 122 ? -2.630 -1.361 -3.878 1.00 0.79 122 ILE A O 1
ATOM 2042 N N . TYR A 1 123 ? -4.742 -1.416 -3.285 1.00 0.53 123 TYR A N 1
ATOM 2043 C CA . TYR A 1 123 ? -4.814 0.071 -3.236 1.00 0.54 123 TYR A CA 1
ATOM 2044 C C . TYR A 1 123 ? -4.961 0.513 -1.782 1.00 0.54 123 TYR A C 1
ATOM 2045 O O . TYR A 1 123 ? -5.961 0.250 -1.143 1.00 0.65 123 TYR A O 1
ATOM 2063 N N . LEU A 1 124 ? -3.975 1.180 -1.250 1.00 0.60 124 LEU A N 1
ATOM 2064 C CA . LEU A 1 124 ? -4.069 1.629 0.167 1.00 0.67 124 LEU A CA 1
ATOM 2065 C C . LEU A 1 124 ? -4.368 3.127 0.219 1.00 0.61 124 LEU A C 1
ATOM 2066 O O . LEU A 1 124 ? -3.562 3.946 -0.175 1.00 0.66 124 LEU A O 1
ATOM 2082 N N . ILE A 1 125 ? -5.521 3.492 0.709 1.00 0.58 125 ILE A N 1
ATOM 2083 C CA . ILE A 1 125 ? -5.872 4.939 0.795 1.00 0.56 125 ILE A CA 1
ATOM 2084 C C . ILE A 1 125 ? -5.483 5.452 2.181 1.00 0.53 125 ILE A C 1
ATOM 2085 O O . ILE A 1 125 ? -6.078 5.086 3.175 1.00 0.59 125 ILE A O 1
ATOM 2101 N N . VAL A 1 126 ? -4.490 6.292 2.263 1.00 0.52 126 VAL A N 1
ATOM 2102 C CA . VAL A 1 126 ? -4.077 6.813 3.597 1.00 0.56 126 VAL A CA 1
ATOM 2103 C C . VAL A 1 126 ? -3.948 8.335 3.538 1.00 0.56 126 VAL A C 1
ATOM 2104 O O . VAL A 1 126 ? -3.914 8.924 2.478 1.00 0.70 126 VAL A O 1
ATOM 2117 N N . GLU A 1 127 ? -3.880 8.978 4.671 1.00 0.75 127 GLU A N 1
ATOM 2118 C CA . GLU A 1 127 ? -3.756 10.462 4.678 1.00 0.87 127 GLU A CA 1
ATOM 2119 C C . GLU A 1 127 ? -2.800 10.890 5.792 1.00 0.96 127 GLU A C 1
ATOM 2120 O O . GLU A 1 127 ? -3.186 11.023 6.937 1.00 1.68 127 GLU A O 1
ATOM 2132 N N . GLU A 1 128 ? -1.556 11.109 5.467 1.00 0.77 128 GLU A N 1
ATOM 2133 C CA . GLU A 1 128 ? -0.579 11.531 6.509 1.00 0.78 128 GLU A CA 1
ATOM 2134 C C . GLU A 1 128 ? 0.845 11.340 5.985 1.00 0.74 128 GLU A C 1
ATOM 2135 O O . GLU A 1 128 ? 1.458 12.259 5.479 1.00 0.93 128 GLU A O 1
ATOM 2147 N N . GLY A 1 129 ? 1.381 10.156 6.101 1.00 0.81 129 GLY A N 1
ATOM 2148 C CA . GLY A 1 129 ? 2.765 9.918 5.607 1.00 0.80 129 GLY A CA 1
ATOM 2149 C C . GLY A 1 129 ? 2.975 8.424 5.356 1.00 0.77 129 GLY A C 1
ATOM 2150 O O . GLY A 1 129 ? 4.090 7.947 5.311 1.00 0.92 129 GLY A O 1
ATOM 2154 N N . PHE A 1 130 ? 1.915 7.680 5.190 1.00 0.67 130 PHE A N 1
ATOM 2155 C CA . PHE A 1 130 ? 2.068 6.219 4.939 1.00 0.69 130 PHE A CA 1
ATOM 2156 C C . PHE A 1 130 ? 2.651 6.013 3.541 1.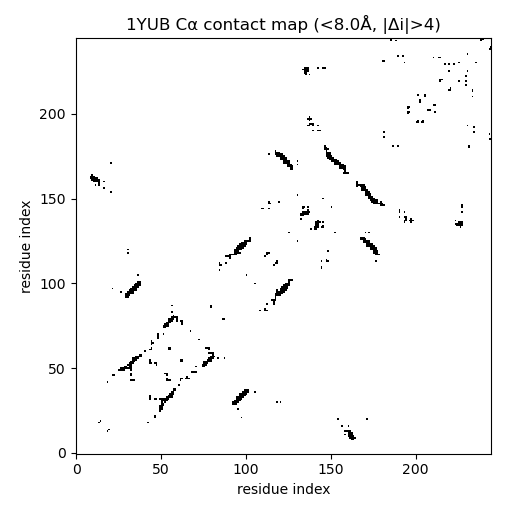00 0.68 130 PHE A C 1
ATOM 2157 O O . PHE A 1 130 ? 3.506 5.174 3.332 1.00 0.71 130 PHE A O 1
ATOM 2174 N N . TYR A 1 131 ? 2.200 6.774 2.580 1.00 0.67 131 TYR A N 1
ATOM 2175 C CA . TYR A 1 131 ? 2.736 6.622 1.200 1.00 0.69 131 TYR A CA 1
ATOM 2176 C C . TYR A 1 131 ? 4.213 7.020 1.198 1.00 0.67 131 TYR A C 1
ATOM 2177 O O . TYR A 1 131 ? 5.002 6.518 0.422 1.00 0.68 131 TYR A O 1
ATOM 2195 N N . LYS A 1 132 ? 4.591 7.920 2.065 1.00 0.70 132 LYS A N 1
ATOM 2196 C CA . LYS A 1 132 ? 6.015 8.351 2.118 1.00 0.72 132 LYS A CA 1
ATOM 2197 C C . LYS A 1 132 ? 6.819 7.334 2.927 1.00 0.75 132 LYS A C 1
ATOM 2198 O O . LYS A 1 132 ? 8.004 7.161 2.726 1.00 0.81 132 LYS A O 1
ATOM 2217 N N . ARG A 1 133 ? 6.180 6.652 3.838 1.00 0.74 133 ARG A N 1
ATOM 2218 C CA . ARG A 1 133 ? 6.903 5.640 4.654 1.00 0.79 133 ARG A CA 1
ATOM 2219 C C . ARG A 1 133 ? 7.222 4.436 3.766 1.00 0.82 133 ARG A C 1
ATOM 2220 O O . ARG A 1 133 ? 8.030 3.594 4.106 1.00 0.92 133 ARG A O 1
ATOM 2241 N N . THR A 1 134 ? 6.589 4.356 2.627 1.00 0.79 134 THR A N 1
ATOM 2242 C CA . THR A 1 134 ? 6.843 3.218 1.703 1.00 0.82 134 THR A CA 1
ATOM 2243 C C . THR A 1 134 ? 7.920 3.620 0.693 1.00 0.76 134 THR A C 1
ATOM 2244 O O . THR A 1 134 ? 8.991 3.046 0.651 1.00 0.80 134 THR A O 1
ATOM 2255 N N . LEU A 1 135 ? 7.645 4.604 -0.120 1.00 0.73 135 LEU A N 1
ATOM 2256 C CA . LEU A 1 135 ? 8.650 5.047 -1.126 1.00 0.70 135 LEU A CA 1
ATOM 2257 C C . LEU A 1 135 ? 9.989 5.296 -0.426 1.00 0.63 135 LEU A C 1
ATOM 2258 O O . LEU A 1 135 ? 11.034 5.295 -1.045 1.00 0.62 135 LEU A O 1
ATOM 2274 N N . ASP A 1 136 ? 9.964 5.513 0.860 1.00 0.86 136 ASP A N 1
ATOM 2275 C CA . ASP A 1 136 ? 11.234 5.765 1.595 1.00 0.86 136 ASP A CA 1
ATOM 2276 C C . ASP A 1 136 ? 11.809 4.444 2.112 1.00 0.76 136 ASP A C 1
ATOM 2277 O O . ASP A 1 136 ? 11.404 3.940 3.141 1.00 0.87 136 ASP A O 1
ATOM 2286 N N . ILE A 1 137 ? 12.760 3.883 1.412 1.00 0.62 137 ILE A N 1
ATOM 2287 C CA . ILE A 1 137 ? 13.369 2.600 1.871 1.00 0.61 137 ILE A CA 1
ATOM 2288 C C . ILE A 1 137 ? 14.467 2.913 2.883 1.00 0.67 137 ILE A C 1
ATOM 2289 O O . ILE A 1 137 ? 15.227 2.053 3.283 1.00 1.27 137 ILE A O 1
ATOM 2305 N N . HIS A 1 138 ? 14.561 4.144 3.287 1.00 0.45 138 HIS A N 1
ATOM 2306 C CA . HIS A 1 138 ? 15.609 4.537 4.256 1.00 0.47 138 HIS A CA 1
ATOM 2307 C C . HIS A 1 138 ? 15.129 4.267 5.684 1.00 0.47 138 HIS A C 1
ATOM 2308 O O . HIS A 1 138 ? 15.706 4.726 6.649 1.00 0.54 138 HIS A O 1
ATOM 2322 N N . ARG A 1 139 ? 14.076 3.505 5.814 1.00 0.46 139 ARG A N 1
ATOM 2323 C CA . ARG A 1 139 ? 13.541 3.165 7.160 1.00 0.50 139 ARG A CA 1
ATOM 2324 C C . ARG A 1 139 ? 13.470 1.635 7.286 1.00 0.46 139 ARG A C 1
ATOM 2325 O O . ARG A 1 139 ? 13.247 1.099 8.353 1.00 0.50 139 ARG A O 1
ATOM 2346 N N . THR A 1 140 ? 13.657 0.931 6.186 1.00 0.41 140 THR A N 1
ATOM 2347 C CA . THR A 1 140 ? 13.609 -0.569 6.184 1.00 0.40 140 THR A CA 1
ATOM 2348 C C . THR A 1 140 ? 12.169 -1.054 6.388 1.00 0.40 140 THR A C 1
ATOM 2349 O O . THR A 1 140 ? 11.888 -2.235 6.305 1.00 0.43 140 THR A O 1
ATOM 2360 N N . LEU A 1 141 ? 11.252 -0.161 6.637 1.00 0.41 141 LEU A N 1
ATOM 2361 C CA . LEU A 1 141 ? 9.839 -0.583 6.829 1.00 0.46 141 LEU A CA 1
ATOM 2362 C C . LEU A 1 141 ? 9.151 -0.556 5.469 1.00 0.49 141 LEU A C 1
ATOM 2363 O O . LEU A 1 141 ? 8.525 -1.512 5.056 1.00 0.56 141 LEU A O 1
ATOM 2379 N N . GLY A 1 142 ? 9.278 0.532 4.761 1.00 0.51 142 GLY A N 1
ATOM 2380 C CA . GLY A 1 142 ? 8.647 0.617 3.420 1.00 0.59 142 GLY A CA 1
ATOM 2381 C C . GLY A 1 142 ? 9.396 -0.326 2.484 1.00 0.58 142 GLY A C 1
ATOM 2382 O O . GLY A 1 142 ? 8.829 -0.896 1.576 1.00 0.80 142 GLY A O 1
ATOM 2386 N N . LEU A 1 143 ? 10.675 -0.497 2.709 1.00 0.47 143 LEU A N 1
ATOM 2387 C CA . LEU A 1 143 ? 11.477 -1.408 1.844 1.00 0.49 143 LEU A CA 1
ATOM 2388 C C . LEU A 1 143 ? 11.023 -2.845 2.081 1.00 0.47 143 LEU A C 1
ATOM 2389 O O . LEU A 1 143 ? 10.858 -3.618 1.158 1.00 0.55 143 LEU A O 1
ATOM 2405 N N . LEU A 1 144 ? 10.821 -3.209 3.316 1.00 0.43 144 LEU A N 1
ATOM 2406 C CA . LEU A 1 144 ? 10.376 -4.593 3.621 1.00 0.48 144 LEU A CA 1
ATOM 2407 C C . LEU A 1 144 ? 9.033 -4.855 2.929 1.00 0.56 144 LEU A C 1
ATOM 2408 O O . LEU A 1 144 ? 8.780 -5.929 2.432 1.00 0.62 144 LEU A O 1
ATOM 2424 N N . LEU A 1 145 ? 8.166 -3.881 2.890 1.00 0.62 145 LEU A N 1
ATOM 2425 C CA . LEU A 1 145 ? 6.848 -4.090 2.223 1.00 0.74 145 LEU A CA 1
ATOM 2426 C C . LEU A 1 145 ? 6.901 -3.546 0.786 1.00 0.71 145 LEU A C 1
ATOM 2427 O O . LEU A 1 145 ? 5.903 -3.488 0.102 1.00 0.82 145 LEU A O 1
ATOM 2443 N N . HIS A 1 146 ? 8.057 -3.142 0.329 1.00 0.65 146 HIS A N 1
ATOM 2444 C CA . HIS A 1 146 ? 8.172 -2.592 -1.059 1.00 0.66 146 HIS A CA 1
ATOM 2445 C C . HIS A 1 146 ? 8.596 -3.687 -2.037 1.00 0.60 146 HIS A C 1
ATOM 2446 O O . HIS A 1 146 ? 8.111 -3.766 -3.148 1.00 0.72 146 HIS A O 1
ATOM 2460 N N . THR A 1 147 ? 9.509 -4.519 -1.635 1.00 0.54 147 THR A N 1
ATOM 2461 C CA . THR A 1 147 ? 9.991 -5.605 -2.534 1.00 0.54 147 THR A CA 1
ATOM 2462 C C . THR A 1 147 ? 8.855 -6.572 -2.885 1.00 0.53 147 THR A C 1
ATOM 2463 O O . THR A 1 147 ? 9.016 -7.446 -3.712 1.00 0.71 147 THR A O 1
ATOM 2474 N N . GLN A 1 148 ? 7.711 -6.436 -2.272 1.00 0.63 148 GLN A N 1
ATOM 2475 C CA . GLN A 1 148 ? 6.593 -7.369 -2.595 1.00 0.67 148 GLN A CA 1
ATOM 2476 C C . GLN A 1 148 ? 5.450 -6.611 -3.277 1.00 0.67 148 GLN A C 1
ATOM 2477 O O . GLN A 1 148 ? 4.475 -7.202 -3.700 1.00 0.87 148 GLN A O 1
ATOM 2491 N N . VAL A 1 149 ? 5.548 -5.313 -3.390 1.00 0.67 149 VAL A N 1
ATOM 2492 C CA . VAL A 1 149 ? 4.448 -4.547 -4.046 1.00 0.66 149 VAL A CA 1
ATOM 2493 C C . VAL A 1 149 ? 5.005 -3.354 -4.823 1.00 0.68 149 VAL A C 1
ATOM 2494 O O . VAL A 1 149 ? 5.760 -2.557 -4.304 1.00 0.88 149 VAL A O 1
ATOM 2507 N N . SER A 1 150 ? 4.617 -3.218 -6.061 1.00 0.69 150 SER A N 1
ATOM 2508 C CA . SER A 1 150 ? 5.098 -2.069 -6.875 1.00 0.72 150 SER A CA 1
ATOM 2509 C C . SER A 1 150 ? 4.058 -0.957 -6.747 1.00 0.73 150 SER A C 1
ATOM 2510 O O . SER A 1 150 ? 3.031 -0.975 -7.396 1.00 1.01 150 SER A O 1
ATOM 2518 N N . ILE A 1 151 ? 4.304 0.000 -5.897 1.00 0.65 151 ILE A N 1
ATOM 2519 C CA . ILE A 1 151 ? 3.317 1.099 -5.707 1.00 0.68 151 ILE A CA 1
ATOM 2520 C C . ILE A 1 151 ? 3.583 2.264 -6.663 1.00 0.76 151 ILE A C 1
ATOM 2521 O O . ILE A 1 151 ? 4.689 2.483 -7.116 1.00 0.88 151 ILE A O 1
ATOM 2537 N N . GLN A 1 152 ? 2.555 3.012 -6.958 1.00 0.80 152 GLN A N 1
ATOM 2538 C CA . GLN A 1 152 ? 2.695 4.178 -7.871 1.00 0.97 152 GLN A CA 1
ATOM 2539 C C . GLN A 1 152 ? 1.653 5.230 -7.479 1.00 0.91 152 GLN A C 1
ATOM 2540 O O . GLN A 1 152 ? 0.476 5.078 -7.742 1.00 0.97 152 GLN A O 1
ATOM 2554 N N . GLN A 1 153 ? 2.072 6.292 -6.846 1.00 0.97 153 GLN A N 1
ATOM 2555 C CA . GLN A 1 153 ? 1.100 7.345 -6.437 1.00 0.91 153 GLN A CA 1
ATOM 2556 C C . GLN A 1 153 ? 0.241 7.736 -7.640 1.00 0.90 153 GLN A C 1
ATOM 2557 O O . GLN A 1 153 ? 0.749 8.079 -8.689 1.00 0.99 153 GLN A O 1
ATOM 2571 N N . LEU A 1 154 ? -1.057 7.687 -7.503 1.00 0.88 154 LEU A N 1
ATOM 2572 C CA . LEU A 1 154 ? -1.935 8.057 -8.651 1.00 0.93 154 LEU A CA 1
ATOM 2573 C C . LEU A 1 154 ? -2.853 9.214 -8.250 1.00 0.85 154 LEU A C 1
ATOM 2574 O O . LEU A 1 154 ? -2.745 10.311 -8.761 1.00 1.14 154 LEU A O 1
ATOM 2590 N N . LEU A 1 155 ? -3.759 8.975 -7.343 1.00 0.75 155 LEU A N 1
ATOM 2591 C CA . LEU A 1 155 ? -4.689 10.057 -6.910 1.00 0.66 155 LEU A CA 1
ATOM 2592 C C . LEU A 1 155 ? -4.070 10.817 -5.733 1.00 0.68 155 LEU A C 1
ATOM 2593 O O . LEU A 1 155 ? -3.334 10.263 -4.940 1.00 1.15 155 LEU A O 1
ATOM 2609 N N . LYS A 1 156 ? -4.364 12.085 -5.615 1.00 0.77 156 LYS A N 1
ATOM 2610 C CA . LYS A 1 156 ? -3.795 12.884 -4.492 1.00 0.79 156 LYS A CA 1
ATOM 2611 C C . LYS A 1 156 ? -4.802 13.956 -4.066 1.00 0.79 156 LYS A C 1
ATOM 2612 O O . LYS A 1 156 ? -5.018 14.928 -4.763 1.00 1.00 156 LYS A O 1
ATOM 2631 N N . LEU A 1 157 ? -5.421 13.791 -2.927 1.00 0.85 157 LEU A N 1
ATOM 2632 C CA . LEU A 1 157 ? -6.410 14.808 -2.469 1.00 0.97 157 LEU A CA 1
ATOM 2633 C C . LEU A 1 157 ? -5.846 15.583 -1.278 1.00 1.01 157 LEU A C 1
ATOM 2634 O O . LEU A 1 157 ? -5.472 14.992 -0.284 1.00 1.06 157 LEU A O 1
ATOM 2650 N N . PRO A 1 158 ? -5.820 16.885 -1.398 1.00 1.23 158 PRO A N 1
ATOM 2651 C CA . PRO A 1 158 ? -5.331 17.758 -0.334 1.00 1.42 158 PRO A CA 1
ATOM 2652 C C . PRO A 1 158 ? -6.419 17.877 0.739 1.00 1.27 158 PRO A C 1
ATOM 2653 O O . PRO A 1 158 ? -6.270 18.589 1.712 1.00 1.38 158 PRO A O 1
ATOM 2664 N N . ALA A 1 159 ? -7.519 17.181 0.555 1.00 1.13 159 ALA A N 1
ATOM 2665 C CA . ALA A 1 159 ? -8.631 17.238 1.541 1.00 1.14 159 ALA A CA 1
ATOM 2666 C C . ALA A 1 159 ? -9.466 18.491 1.282 1.00 1.47 159 ALA A C 1
ATOM 2667 O O . ALA A 1 159 ? -9.852 19.191 2.192 1.00 1.80 159 ALA A O 1
ATOM 2674 N N . GLU A 1 160 ? -9.745 18.778 0.040 1.00 1.84 160 GLU A N 1
ATOM 2675 C CA . GLU A 1 160 ? -10.555 19.987 -0.286 1.00 2.44 160 GLU A CA 1
ATOM 2676 C C . GLU A 1 160 ? -11.950 19.853 0.326 1.00 2.16 160 GLU A C 1
ATOM 2677 O O . GLU A 1 160 ? -12.481 20.786 0.895 1.00 2.81 160 GLU A O 1
ATOM 2689 N N . CYS A 1 161 ? -12.549 18.700 0.211 1.00 1.63 161 CYS A N 1
ATOM 2690 C CA . CYS A 1 161 ? -13.911 18.505 0.781 1.00 1.80 161 CYS A CA 1
ATOM 2691 C C . CYS A 1 161 ? -13.839 18.410 2.311 1.00 1.82 161 CYS A C 1
ATOM 2692 O O . CYS A 1 161 ? -14.837 18.226 2.976 1.00 2.27 161 CYS A O 1
ATOM 2700 N N . PHE A 1 162 ? -12.671 18.537 2.879 1.00 1.67 162 PHE A N 1
ATOM 2701 C CA . PHE A 1 162 ? -12.553 18.454 4.365 1.00 1.96 162 PHE A CA 1
ATOM 2702 C C . PHE A 1 162 ? -12.770 19.847 4.962 1.00 2.30 162 PHE A C 1
ATOM 2703 O O . PHE A 1 162 ? -11.844 20.489 5.416 1.00 2.59 162 PHE A O 1
ATOM 2720 N N . HIS A 1 163 ? -13.985 20.321 4.961 1.00 2.56 163 HIS A N 1
ATOM 2721 C CA . HIS A 1 163 ? -14.259 21.673 5.525 1.00 3.08 163 HIS A CA 1
ATOM 2722 C C . HIS A 1 163 ? -14.227 21.612 7.056 1.00 3.11 163 HIS A C 1
ATOM 2723 O O . HIS A 1 163 ? -14.397 20.558 7.637 1.00 3.18 163 HIS A O 1
ATOM 2737 N N . PRO A 1 164 ? -14.010 22.753 7.661 1.00 3.32 164 PRO A N 1
ATOM 2738 C CA . PRO A 1 164 ? -13.804 24.020 6.953 1.00 3.54 164 PRO A CA 1
ATOM 2739 C C . PRO A 1 164 ? -12.368 24.100 6.433 1.00 3.12 164 PRO A C 1
ATOM 2740 O O . PRO A 1 164 ? -12.131 24.280 5.256 1.00 3.49 164 PRO A O 1
ATOM 2751 N N . LYS A 1 165 ? -11.408 23.967 7.307 1.00 2.82 165 LYS A N 1
ATOM 2752 C CA . LYS A 1 165 ? -9.986 24.033 6.872 1.00 2.68 165 LYS A CA 1
ATOM 2753 C C . LYS A 1 165 ? -9.304 22.691 7.163 1.00 2.27 165 LYS A C 1
ATOM 2754 O O . LYS A 1 165 ? -8.930 22.422 8.287 1.00 2.81 165 LYS A O 1
ATOM 2773 N N . PRO A 1 166 ? -9.166 21.888 6.138 1.00 1.90 166 PRO A N 1
ATOM 2774 C CA . PRO A 1 166 ? -8.538 20.564 6.236 1.00 2.35 166 PRO A CA 1
ATOM 2775 C C . PRO A 1 166 ? -7.202 20.658 6.978 1.00 2.33 166 PRO A C 1
ATOM 2776 O O . PRO A 1 166 ? -6.858 21.681 7.536 1.00 3.06 166 PRO A O 1
ATOM 2787 N N . LYS A 1 167 ? -6.447 19.594 6.987 1.00 1.96 167 LYS A N 1
ATOM 2788 C CA . LYS A 1 167 ? -5.134 19.613 7.691 1.00 2.25 167 LYS A CA 1
ATOM 2789 C C . LYS A 1 167 ? -4.214 18.548 7.092 1.00 1.86 167 LYS A C 1
ATOM 2790 O O . LYS A 1 167 ? -3.043 18.781 6.867 1.00 2.26 167 LYS A O 1
ATOM 2809 N N . VAL A 1 168 ? -4.733 17.379 6.834 1.00 1.34 168 VAL A N 1
ATOM 2810 C CA . VAL A 1 168 ? -3.884 16.301 6.253 1.00 1.12 168 VAL A CA 1
ATOM 2811 C C . VAL A 1 168 ? -4.267 16.075 4.789 1.00 1.18 168 VAL A C 1
ATOM 2812 O O . VAL A 1 168 ? -5.308 16.506 4.334 1.00 1.49 168 VAL A O 1
ATOM 2825 N N . ASN A 1 169 ? -3.432 15.397 4.051 1.00 1.16 169 ASN A N 1
ATOM 2826 C CA . ASN A 1 169 ? -3.741 15.137 2.616 1.00 1.38 169 ASN A CA 1
ATOM 2827 C C . ASN A 1 169 ? -3.915 13.632 2.400 1.00 1.16 169 ASN A C 1
ATOM 2828 O O . ASN A 1 169 ? -3.003 12.856 2.607 1.00 1.40 169 ASN A O 1
ATOM 2839 N N . SER A 1 170 ? -5.080 13.212 1.987 1.00 0.89 170 SER A N 1
ATOM 2840 C CA . SER A 1 170 ? -5.312 11.756 1.760 1.00 0.74 170 SER A CA 1
ATOM 2841 C C . SER A 1 170 ? -5.056 11.420 0.289 1.00 0.67 170 SER A C 1
ATOM 2842 O O . SER A 1 170 ? -5.665 11.981 -0.599 1.00 0.71 170 SER A O 1
ATOM 2850 N N . VAL A 1 171 ? -4.160 10.507 0.024 1.00 0.64 171 VAL A N 1
ATOM 2851 C CA . VAL A 1 171 ? -3.869 10.139 -1.393 1.00 0.65 171 VAL A CA 1
ATOM 2852 C C . VAL A 1 171 ? -4.090 8.631 -1.583 1.00 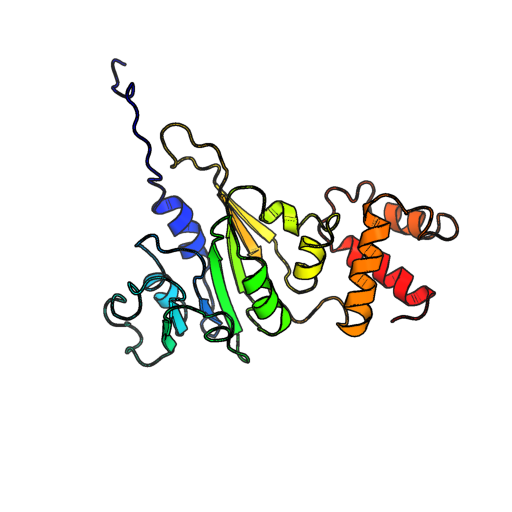0.61 171 VAL A C 1
ATOM 2853 O O . VAL A 1 171 ? -4.238 7.885 -0.631 1.00 0.69 171 VAL A O 1
ATOM 2866 N N . LEU A 1 172 ? -4.106 8.183 -2.811 1.00 0.62 172 LEU A N 1
ATOM 2867 C CA . LEU A 1 172 ? -4.308 6.732 -3.079 1.00 0.61 172 LEU A CA 1
ATOM 2868 C C . LEU A 1 172 ? -3.018 6.143 -3.651 1.00 0.62 172 LEU A C 1
ATOM 2869 O O . LEU A 1 172 ? -2.548 6.544 -4.701 1.00 0.74 172 LEU A O 1
ATOM 2885 N N . ILE A 1 173 ? -2.444 5.193 -2.970 1.00 0.60 173 ILE A N 1
ATOM 2886 C CA . ILE A 1 173 ? -1.187 4.574 -3.468 1.00 0.66 173 ILE A CA 1
ATOM 2887 C C . ILE A 1 173 ? -1.527 3.300 -4.247 1.00 0.80 173 ILE A C 1
ATOM 2888 O O . ILE A 1 173 ? -2.099 2.369 -3.713 1.00 0.95 173 ILE A O 1
ATOM 2904 N N . LYS A 1 174 ? -1.185 3.256 -5.508 1.00 0.96 174 LYS A N 1
ATOM 2905 C CA . LYS A 1 174 ? -1.493 2.046 -6.326 1.00 1.28 174 LYS A CA 1
ATOM 2906 C C . LYS A 1 174 ? -0.449 0.957 -6.069 1.00 1.08 174 LYS A C 1
ATOM 2907 O O . LYS A 1 174 ? 0.464 0.766 -6.846 1.00 1.16 174 LYS A O 1
ATOM 2926 N N . LEU A 1 175 ? -0.578 0.238 -4.987 1.00 0.98 175 LEU A N 1
ATOM 2927 C CA . LEU A 1 175 ? 0.408 -0.839 -4.688 1.00 0.88 175 LEU A CA 1
ATOM 2928 C C . LEU A 1 175 ? 0.140 -2.041 -5.599 1.00 0.86 175 LEU A C 1
ATOM 2929 O O . LEU A 1 175 ? -0.991 -2.349 -5.920 1.00 1.09 175 LEU A O 1
ATOM 2945 N N . THR A 1 176 ? 1.174 -2.720 -6.021 1.00 0.90 176 THR A N 1
ATOM 2946 C CA . THR A 1 176 ? 0.980 -3.898 -6.913 1.00 0.89 176 THR A CA 1
ATOM 2947 C C . THR A 1 176 ? 1.638 -5.130 -6.287 1.00 0.79 176 THR A C 1
ATOM 2948 O O . THR A 1 176 ? 2.731 -5.515 -6.651 1.00 0.87 176 THR A O 1
ATOM 2959 N N . ARG A 1 177 ? 0.981 -5.751 -5.348 1.00 0.76 177 ARG A N 1
ATOM 2960 C CA . ARG A 1 177 ? 1.567 -6.957 -4.699 1.00 0.72 177 ARG A CA 1
ATOM 2961 C C . ARG A 1 177 ? 1.889 -8.005 -5.767 1.00 0.62 177 ARG A C 1
ATOM 2962 O O . ARG A 1 177 ? 1.017 -8.707 -6.244 1.00 0.60 177 ARG A O 1
ATOM 2983 N N . HIS A 1 178 ? 3.135 -8.115 -6.138 1.00 0.76 178 HIS A N 1
ATOM 2984 C CA . HIS A 1 178 ? 3.526 -9.115 -7.169 1.00 0.84 178 HIS A CA 1
ATOM 2985 C C . HIS A 1 178 ? 4.274 -10.266 -6.490 1.00 0.76 178 HIS A C 1
ATOM 2986 O O . HIS A 1 178 ? 4.262 -10.396 -5.282 1.00 0.98 178 HIS A O 1
ATOM 3000 N N . THR A 1 179 ? 4.924 -11.103 -7.252 1.00 0.84 179 THR A N 1
ATOM 3001 C CA . THR A 1 179 ? 5.666 -12.243 -6.638 1.00 0.80 179 THR A CA 1
ATOM 3002 C C . THR A 1 179 ? 6.693 -11.711 -5.634 1.00 0.72 179 THR A C 1
ATOM 3003 O O . THR A 1 179 ? 6.449 -11.676 -4.445 1.00 0.99 179 THR A O 1
ATOM 3014 N N . THR A 1 180 ? 7.842 -11.297 -6.098 1.00 0.73 180 THR A N 1
ATOM 3015 C CA . THR A 1 180 ? 8.877 -10.771 -5.161 1.00 0.63 180 THR A CA 1
ATOM 3016 C C . THR A 1 180 ? 10.109 -10.333 -5.966 1.00 0.61 180 THR A C 1
ATOM 3017 O O . THR A 1 180 ? 10.635 -11.078 -6.770 1.00 0.65 180 THR A O 1
ATOM 3028 N N . ASP A 1 181 ? 10.570 -9.131 -5.755 1.00 0.61 181 ASP A N 1
ATOM 3029 C CA . ASP A 1 181 ? 11.763 -8.646 -6.504 1.00 0.64 181 ASP A CA 1
ATOM 3030 C C . ASP A 1 181 ? 13.036 -9.174 -5.838 1.00 0.61 181 ASP A C 1
ATOM 3031 O O . ASP A 1 181 ? 14.104 -9.154 -6.417 1.00 0.67 181 ASP A O 1
ATOM 3040 N N . VAL A 1 182 ? 12.934 -9.646 -4.624 1.00 0.60 182 VAL A N 1
ATOM 3041 C CA . VAL A 1 182 ? 14.142 -10.173 -3.928 1.00 0.59 182 VAL A CA 1
ATOM 3042 C C . VAL A 1 182 ? 13.869 -11.584 -3.404 1.00 0.63 182 VAL A C 1
ATOM 3043 O O . VAL A 1 182 ? 12.921 -11.794 -2.676 1.00 0.63 182 VAL A O 1
ATOM 3056 N N . PRO A 1 183 ? 14.712 -12.509 -3.772 1.00 0.72 183 PRO A N 1
ATOM 3057 C CA . PRO A 1 183 ? 14.588 -13.901 -3.335 1.00 0.77 183 PRO A CA 1
ATOM 3058 C C . PRO A 1 183 ? 14.394 -13.923 -1.817 1.00 0.71 183 PRO A C 1
ATOM 3059 O O . PRO A 1 183 ? 15.239 -13.466 -1.078 1.00 0.66 183 PRO A O 1
ATOM 3070 N N . ASP A 1 184 ? 13.288 -14.442 -1.349 1.00 0.77 184 ASP A N 1
ATOM 3071 C CA . ASP A 1 184 ? 13.044 -14.482 0.125 1.00 0.75 184 ASP A CA 1
ATOM 3072 C C . ASP A 1 184 ? 14.345 -14.833 0.856 1.00 0.73 184 ASP A C 1
ATOM 3073 O O . ASP A 1 184 ? 14.603 -14.358 1.944 1.00 0.73 184 ASP A O 1
ATOM 3082 N N . LYS A 1 185 ? 15.168 -15.657 0.263 1.00 0.76 185 LYS A N 1
ATOM 3083 C CA . LYS A 1 185 ? 16.452 -16.032 0.922 1.00 0.78 185 LYS A CA 1
ATOM 3084 C C . LYS A 1 185 ? 17.328 -14.784 1.053 1.00 0.68 185 LYS A C 1
ATOM 3085 O O . LYS A 1 185 ? 17.727 -14.402 2.135 1.00 0.69 185 LYS A O 1
ATOM 3104 N N . TYR A 1 186 ? 17.622 -14.141 -0.045 1.00 0.63 186 TYR A N 1
ATOM 3105 C CA . TYR A 1 186 ? 18.462 -12.910 0.006 1.00 0.58 186 TYR A CA 1
ATOM 3106 C C . TYR A 1 186 ? 17.596 -11.734 0.467 1.00 0.51 186 TYR A C 1
ATOM 3107 O O . TYR A 1 186 ? 18.042 -10.607 0.521 1.00 0.47 186 TYR A O 1
ATOM 3125 N N . TRP A 1 187 ? 16.359 -11.994 0.800 1.00 0.53 187 TRP A N 1
ATOM 3126 C CA . TRP A 1 187 ? 15.454 -10.910 1.260 1.00 0.49 187 TRP A CA 1
ATOM 3127 C C . TRP A 1 187 ? 15.933 -10.389 2.612 1.00 0.49 187 TRP A C 1
ATOM 3128 O O . TRP A 1 187 ? 16.107 -9.202 2.802 1.00 0.48 187 TRP A O 1
ATOM 3149 N N . LYS A 1 188 ? 16.155 -11.263 3.556 1.00 0.55 188 LYS A N 1
ATOM 3150 C CA . LYS A 1 188 ? 16.632 -10.799 4.885 1.00 0.58 188 LYS A CA 1
ATOM 3151 C C . LYS A 1 188 ? 18.000 -10.160 4.684 1.00 0.55 188 LYS A C 1
ATOM 3152 O O . LYS A 1 188 ? 18.395 -9.254 5.392 1.00 0.63 188 LYS A O 1
ATOM 3171 N N . LEU A 1 189 ? 18.717 -10.626 3.701 1.00 0.60 189 LEU A N 1
ATOM 3172 C CA . LEU A 1 189 ? 20.057 -10.060 3.409 1.00 0.61 189 LEU A CA 1
ATOM 3173 C C . LEU A 1 189 ? 19.842 -8.704 2.729 1.00 0.52 189 LEU A C 1
ATOM 3174 O O . LEU A 1 189 ? 20.680 -7.828 2.772 1.00 0.53 189 LEU A O 1
ATOM 3190 N N . TYR A 1 190 ? 18.706 -8.535 2.108 1.00 0.58 190 TYR A N 1
ATOM 3191 C CA . TYR A 1 190 ? 18.397 -7.250 1.422 1.00 0.61 190 TYR A CA 1
ATOM 3192 C C . TYR A 1 190 ? 18.114 -6.175 2.471 1.00 0.52 190 TYR A C 1
ATOM 3193 O O . TYR A 1 190 ? 18.743 -5.138 2.495 1.00 0.49 190 TYR A O 1
ATOM 3211 N N . THR A 1 191 ? 17.171 -6.415 3.340 1.00 0.54 191 THR A N 1
ATOM 3212 C CA . THR A 1 191 ? 16.847 -5.407 4.389 1.00 0.52 191 THR A CA 1
ATOM 3213 C C . THR A 1 191 ? 18.143 -4.894 5.013 1.00 0.47 191 THR A C 1
ATOM 3214 O O . THR A 1 191 ? 18.441 -3.723 4.954 1.00 0.49 191 THR A O 1
ATOM 3225 N N . TYR A 1 192 ? 18.920 -5.758 5.608 1.00 0.52 192 TYR A N 1
ATOM 3226 C CA . TYR A 1 192 ? 20.197 -5.301 6.228 1.00 0.54 192 TYR A CA 1
ATOM 3227 C C . TYR A 1 192 ? 20.939 -4.406 5.236 1.00 0.49 192 TYR A C 1
ATOM 3228 O O . TYR A 1 192 ? 21.333 -3.302 5.556 1.00 0.52 192 TYR A O 1
ATOM 3246 N N . PHE A 1 193 ? 21.129 -4.871 4.030 1.00 0.48 193 PHE A N 1
ATOM 3247 C CA . PHE A 1 193 ? 21.841 -4.040 3.021 1.00 0.50 193 PHE A CA 1
ATOM 3248 C C . PHE A 1 193 ? 21.277 -2.624 3.079 1.00 0.45 193 PHE A C 1
ATOM 3249 O O . PHE A 1 193 ? 22.001 -1.652 3.061 1.00 0.53 193 PHE A O 1
ATOM 3266 N N . VAL A 1 194 ? 19.980 -2.510 3.157 1.00 0.40 194 VAL A N 1
ATOM 3267 C CA . VAL A 1 194 ? 19.348 -1.164 3.225 1.00 0.39 194 VAL A CA 1
ATOM 3268 C C . VAL A 1 194 ? 19.832 -0.465 4.500 1.00 0.39 194 VAL A C 1
ATOM 3269 O O . VAL A 1 194 ? 20.366 0.619 4.458 1.00 0.50 194 VAL A O 1
ATOM 3282 N N . SER A 1 195 ? 19.642 -1.094 5.629 1.00 0.49 195 SER A N 1
ATOM 3283 C CA . SER A 1 195 ? 20.073 -0.507 6.933 1.00 0.55 195 SER A CA 1
ATOM 3284 C C . SER A 1 195 ? 21.377 0.287 6.781 1.00 0.54 195 SER A C 1
ATOM 3285 O O . SER A 1 195 ? 21.408 1.485 6.977 1.00 0.60 195 SER A O 1
ATOM 3293 N N . LYS A 1 196 ? 22.454 -0.369 6.446 1.00 0.61 196 LYS A N 1
ATOM 3294 C CA . LYS A 1 196 ? 23.754 0.353 6.295 1.00 0.64 196 LYS A CA 1
ATOM 3295 C C . LYS A 1 196 ? 23.678 1.342 5.129 1.00 0.58 196 LYS A C 1
ATOM 3296 O O . LYS A 1 196 ? 24.235 2.420 5.182 1.00 0.65 196 LYS A O 1
ATOM 3315 N N . TRP A 1 197 ? 22.995 0.986 4.079 1.00 0.56 197 TRP A N 1
ATOM 3316 C CA . TRP A 1 197 ? 22.882 1.905 2.910 1.00 0.57 197 TRP A CA 1
ATOM 3317 C C . TRP A 1 197 ? 21.873 3.020 3.239 1.00 0.56 197 TRP A C 1
ATOM 3318 O O . TRP A 1 197 ? 21.581 3.871 2.422 1.00 0.60 197 TRP A O 1
ATOM 3339 N N . VAL A 1 198 ? 21.347 3.017 4.437 1.00 0.57 198 VAL A N 1
ATOM 3340 C CA . VAL A 1 198 ? 20.366 4.060 4.842 1.00 0.61 198 VAL A CA 1
ATOM 3341 C C . VAL A 1 198 ? 21.077 5.116 5.690 1.00 0.58 198 VAL A C 1
ATOM 3342 O O . VAL A 1 198 ? 21.252 6.247 5.282 1.00 0.61 198 VAL A O 1
ATOM 3355 N N . ASN A 1 199 ? 21.484 4.747 6.875 1.00 0.67 199 ASN A N 1
ATOM 3356 C CA . ASN A 1 199 ? 22.184 5.711 7.769 1.00 0.79 199 ASN A CA 1
ATOM 3357 C C . ASN A 1 199 ? 23.218 6.505 6.968 1.00 0.81 199 ASN A C 1
ATOM 3358 O O . ASN A 1 199 ? 23.040 7.676 6.695 1.00 1.24 199 ASN A O 1
ATOM 3369 N N . ARG A 1 200 ? 24.299 5.880 6.591 1.00 0.92 200 ARG A N 1
ATOM 3370 C CA . ARG A 1 200 ? 25.344 6.599 5.810 1.00 0.97 200 ARG A CA 1
ATOM 3371 C C . ARG A 1 200 ? 26.583 5.712 5.684 1.00 0.96 200 ARG A C 1
ATOM 3372 O O . ARG A 1 200 ? 27.702 6.184 5.699 1.00 1.36 200 ARG A O 1
ATOM 3393 N N . GLU A 1 201 ? 26.391 4.427 5.560 1.00 0.74 201 GLU A N 1
ATOM 3394 C CA . GLU A 1 201 ? 27.555 3.508 5.433 1.00 0.72 201 GLU A CA 1
ATOM 3395 C C . GLU A 1 201 ? 27.874 3.295 3.954 1.00 0.69 201 GLU A C 1
ATOM 3396 O O . GLU A 1 201 ? 28.074 2.185 3.503 1.00 0.66 201 GLU A O 1
ATOM 3408 N N . TYR A 1 202 ? 27.926 4.355 3.197 1.00 0.76 202 TYR A N 1
ATOM 3409 C CA . TYR A 1 202 ? 28.235 4.222 1.746 1.00 0.82 202 TYR A CA 1
ATOM 3410 C C . TYR A 1 202 ? 29.704 3.831 1.580 1.00 0.89 202 TYR A C 1
ATOM 3411 O O . TYR A 1 202 ? 30.047 2.988 0.776 1.00 0.93 202 TYR A O 1
ATOM 3429 N N . ARG A 1 203 ? 30.574 4.437 2.340 1.00 1.00 203 ARG A N 1
ATOM 3430 C CA . ARG A 1 203 ? 32.021 4.101 2.231 1.00 1.10 203 ARG A CA 1
ATOM 3431 C C . ARG A 1 203 ? 32.265 2.730 2.866 1.00 1.04 203 ARG A C 1
ATOM 3432 O O . ARG A 1 203 ? 33.334 2.164 2.757 1.00 1.10 203 ARG A O 1
ATOM 3453 N N . GLN A 1 204 ? 31.276 2.194 3.529 1.00 0.95 204 GLN A N 1
ATOM 3454 C CA . GLN A 1 204 ? 31.436 0.863 4.175 1.00 0.95 204 GLN A CA 1
ATOM 3455 C C . GLN A 1 204 ? 30.978 -0.223 3.196 1.00 0.89 204 GLN A C 1
ATOM 3456 O O . GLN A 1 204 ? 31.585 -1.271 3.088 1.00 0.97 204 GLN A O 1
ATOM 3470 N N . LEU A 1 205 ? 29.914 0.019 2.483 1.00 0.79 205 LEU A N 1
ATOM 3471 C CA . LEU A 1 205 ? 29.421 -0.998 1.513 1.00 0.79 205 LEU A CA 1
ATOM 3472 C C . LEU A 1 205 ? 30.270 -0.937 0.244 1.00 0.86 205 LEU A C 1
ATOM 3473 O O . LEU A 1 205 ? 30.370 -1.894 -0.497 1.00 0.93 205 LEU A O 1
ATOM 3489 N N . PHE A 1 206 ? 30.882 0.185 -0.010 1.00 0.92 206 PHE A N 1
ATOM 3490 C CA . PHE A 1 206 ? 31.727 0.314 -1.230 1.00 1.03 206 PHE A CA 1
ATOM 3491 C C . PHE A 1 206 ? 33.163 -0.098 -0.898 1.00 1.09 206 PHE A C 1
ATOM 3492 O O . PHE A 1 206 ? 33.692 0.244 0.141 1.00 1.38 206 PHE A O 1
ATOM 3509 N N . THR A 1 207 ? 33.799 -0.831 -1.771 1.00 1.16 207 THR A N 1
ATOM 3510 C CA . THR A 1 207 ? 35.200 -1.263 -1.501 1.00 1.26 207 THR A CA 1
ATOM 3511 C C . THR A 1 207 ? 36.168 -0.146 -1.893 1.00 1.41 207 THR A C 1
ATOM 3512 O O . THR A 1 207 ? 37.272 -0.064 -1.391 1.00 2.07 207 THR A O 1
ATOM 3523 N N . LYS A 1 208 ? 35.767 0.715 -2.787 1.00 1.44 208 LYS A N 1
ATOM 3524 C CA . LYS A 1 208 ? 36.669 1.824 -3.209 1.00 1.61 208 LYS A CA 1
ATOM 3525 C C . LYS A 1 208 ? 35.927 2.747 -4.174 1.00 1.59 208 LYS A C 1
ATOM 3526 O O . LYS A 1 208 ? 36.395 3.033 -5.257 1.00 2.30 208 LYS A O 1
ATOM 3545 N N . ASN A 1 209 ? 34.770 3.212 -3.788 1.00 1.38 209 ASN A N 1
ATOM 3546 C CA . ASN A 1 209 ? 33.985 4.117 -4.676 1.00 1.36 209 ASN A CA 1
ATOM 3547 C C . ASN A 1 209 ? 33.537 3.366 -5.936 1.00 1.21 209 ASN A C 1
ATOM 3548 O O . ASN A 1 209 ? 32.947 3.941 -6.828 1.00 1.26 209 ASN A O 1
ATOM 3559 N N . GLN A 1 210 ? 33.803 2.088 -6.022 1.00 1.11 210 GLN A N 1
ATOM 3560 C CA . GLN A 1 210 ? 33.376 1.326 -7.230 1.00 1.08 210 GLN A CA 1
ATOM 3561 C C . GLN A 1 210 ? 31.857 1.430 -7.366 1.00 1.00 210 GLN A C 1
ATOM 3562 O O . GLN A 1 210 ? 31.339 1.873 -8.373 1.00 0.99 210 GLN A O 1
ATOM 3576 N N . PHE A 1 211 ? 31.140 1.031 -6.354 1.00 1.13 211 PHE A N 1
ATOM 3577 C CA . PHE A 1 211 ? 29.657 1.113 -6.419 1.00 1.19 211 PHE A CA 1
ATOM 3578 C C . PHE A 1 211 ? 29.254 2.580 -6.534 1.00 1.08 211 PHE A C 1
ATOM 3579 O O . PHE A 1 211 ? 28.264 2.916 -7.151 1.00 1.06 211 PHE A O 1
ATOM 3596 N N . HIS A 1 212 ? 30.023 3.461 -5.951 1.00 1.11 212 HIS A N 1
ATOM 3597 C CA . HIS A 1 212 ? 29.688 4.906 -6.041 1.00 1.15 212 HIS A CA 1
ATOM 3598 C C . HIS A 1 212 ? 29.562 5.269 -7.518 1.00 1.03 212 HIS A C 1
ATOM 3599 O O . HIS A 1 212 ? 28.646 5.953 -7.929 1.00 1.09 212 HIS A O 1
ATOM 3613 N N . GLN A 1 213 ? 30.477 4.798 -8.320 1.00 0.96 213 GLN A N 1
ATOM 3614 C CA . GLN A 1 213 ? 30.419 5.094 -9.775 1.00 1.01 213 GLN A CA 1
ATOM 3615 C C . GLN A 1 213 ? 29.148 4.465 -10.337 1.00 0.94 213 GLN A C 1
ATOM 3616 O O . GLN A 1 213 ? 28.528 4.986 -11.242 1.00 1.05 213 GLN A O 1
ATOM 3630 N N . ALA A 1 214 ? 28.753 3.346 -9.794 1.00 0.85 214 ALA A N 1
ATOM 3631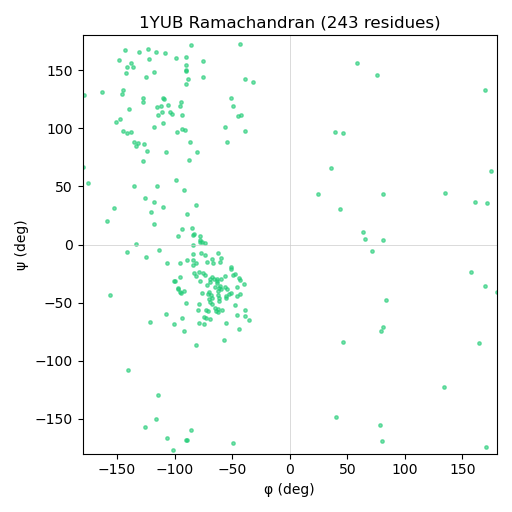 C CA . ALA A 1 214 ? 27.518 2.678 -10.282 1.00 0.89 214 ALA A CA 1
ATOM 3632 C C . ALA A 1 214 ? 26.317 3.554 -9.929 1.00 0.86 214 ALA A C 1
ATOM 3633 O O . ALA A 1 214 ? 25.305 3.544 -10.602 1.00 0.99 214 ALA A O 1
ATOM 3640 N N . MET A 1 215 ? 26.424 4.317 -8.874 1.00 0.81 215 MET A N 1
ATOM 3641 C CA . MET A 1 215 ? 25.296 5.199 -8.472 1.00 0.85 215 MET A CA 1
ATOM 3642 C C . MET A 1 215 ? 25.180 6.347 -9.474 1.00 0.96 215 MET A C 1
ATOM 3643 O O . MET A 1 215 ? 24.149 6.552 -10.085 1.00 1.03 215 MET A O 1
ATOM 3657 N N . LYS A 1 216 ? 26.233 7.098 -9.652 1.00 1.04 216 LYS A N 1
ATOM 3658 C CA . LYS A 1 216 ? 26.185 8.230 -10.617 1.00 1.21 216 LYS A CA 1
ATOM 3659 C C . LYS A 1 216 ? 25.733 7.703 -11.979 1.00 1.27 216 LYS A C 1
ATOM 3660 O O . LYS A 1 216 ? 24.984 8.346 -12.688 1.00 1.39 216 LYS A O 1
ATOM 3679 N N . HIS A 1 217 ? 26.182 6.534 -12.348 1.00 1.24 217 HIS A N 1
ATOM 3680 C CA . HIS A 1 217 ? 25.778 5.960 -13.663 1.00 1.36 217 HIS A CA 1
ATOM 3681 C C . HIS A 1 217 ? 24.258 5.783 -13.697 1.00 1.40 217 HIS A C 1
ATOM 3682 O O . HIS A 1 217 ? 23.625 5.958 -14.720 1.00 1.59 217 HIS A O 1
ATOM 3696 N N . ALA A 1 218 ? 23.667 5.436 -12.585 1.00 1.26 218 ALA A N 1
ATOM 3697 C CA . ALA A 1 218 ? 22.188 5.247 -12.554 1.00 1.35 218 ALA A CA 1
ATOM 3698 C C . ALA A 1 218 ? 21.511 6.575 -12.212 1.00 1.39 218 ALA A C 1
ATOM 3699 O O . ALA A 1 218 ? 20.418 6.608 -11.682 1.00 1.40 218 ALA A O 1
ATOM 3706 N N . LYS A 1 219 ? 22.150 7.670 -12.515 1.00 1.48 219 LYS A N 1
ATOM 3707 C CA . LYS A 1 219 ? 21.545 8.998 -12.211 1.00 1.60 219 LYS A CA 1
ATOM 3708 C C . LYS A 1 219 ? 20.936 8.972 -10.807 1.00 1.41 219 LYS A C 1
ATOM 3709 O O . LYS A 1 219 ? 19.968 9.651 -10.527 1.00 1.35 219 LYS A O 1
ATOM 3728 N N . VAL A 1 220 ? 21.495 8.193 -9.922 1.00 1.37 220 VAL A N 1
ATOM 3729 C CA . VAL A 1 220 ? 20.949 8.121 -8.538 1.00 1.23 220 VAL A CA 1
ATOM 3730 C C . VAL A 1 220 ? 21.779 9.013 -7.612 1.00 1.37 220 VAL A C 1
ATOM 3731 O O . VAL A 1 220 ? 22.293 8.569 -6.605 1.00 1.90 220 VAL A O 1
ATOM 3744 N N . ASN A 1 221 ? 21.914 10.268 -7.943 1.00 1.43 221 ASN A N 1
ATOM 3745 C CA . ASN A 1 221 ? 22.712 11.184 -7.079 1.00 1.62 221 ASN A CA 1
ATOM 3746 C C . ASN A 1 221 ? 22.169 11.139 -5.649 1.00 1.58 221 ASN A C 1
ATOM 3747 O O . ASN A 1 221 ? 22.823 10.665 -4.741 1.00 2.10 221 ASN A O 1
ATOM 3758 N N . ASN A 1 222 ? 20.978 11.628 -5.440 1.00 1.55 222 ASN A N 1
ATOM 3759 C CA . ASN A 1 222 ? 20.396 11.613 -4.068 1.00 1.50 222 ASN A CA 1
ATOM 3760 C C . ASN A 1 222 ? 19.374 10.480 -3.962 1.00 1.28 222 ASN A C 1
ATOM 3761 O O . ASN A 1 222 ? 18.330 10.515 -4.581 1.00 1.84 222 ASN A O 1
ATOM 3772 N N . LEU A 1 223 ? 19.666 9.473 -3.183 1.00 0.76 223 LEU A N 1
ATOM 3773 C CA . LEU A 1 223 ? 18.706 8.343 -3.044 1.00 0.72 223 LEU A CA 1
ATOM 3774 C C . LEU A 1 223 ? 17.656 8.686 -1.986 1.00 1.05 223 LEU A C 1
ATOM 3775 O O . LEU A 1 223 ? 16.760 7.911 -1.718 1.00 1.63 223 LEU A O 1
ATOM 3791 N N . SER A 1 224 ? 17.756 9.840 -1.383 1.00 1.41 224 SER A N 1
ATOM 3792 C CA . SER A 1 224 ? 16.755 10.220 -0.347 1.00 1.95 224 SER A CA 1
ATOM 3793 C C . SER A 1 224 ? 15.354 10.065 -0.938 1.00 1.42 224 SER A C 1
ATOM 3794 O O . SER A 1 224 ? 14.448 9.565 -0.302 1.00 1.94 224 SER A O 1
ATOM 3802 N N . THR A 1 225 ? 15.178 10.488 -2.158 1.00 0.91 225 THR A N 1
ATOM 3803 C CA . THR A 1 225 ? 13.844 10.368 -2.812 1.00 1.27 225 THR A CA 1
ATOM 3804 C C . THR A 1 225 ? 13.709 8.966 -3.405 1.00 1.08 225 THR A C 1
ATOM 3805 O O . THR A 1 225 ? 12.624 8.510 -3.705 1.00 1.29 225 THR A O 1
ATOM 3816 N N . ILE A 1 226 ? 14.813 8.286 -3.572 1.00 0.92 226 ILE A N 1
ATOM 3817 C CA . ILE A 1 226 ? 14.784 6.908 -4.143 1.00 0.81 226 ILE A CA 1
ATOM 3818 C C . ILE A 1 226 ? 13.561 6.153 -3.601 1.00 0.79 226 ILE A C 1
ATOM 3819 O O . ILE A 1 226 ? 13.187 6.299 -2.455 1.00 0.88 226 ILE A O 1
ATOM 3835 N N . THR A 1 227 ? 12.930 5.355 -4.420 1.00 0.79 227 THR A N 1
ATOM 3836 C CA . THR A 1 227 ? 11.731 4.603 -3.948 1.00 0.81 227 THR A CA 1
ATOM 3837 C C . THR A 1 227 ? 12.142 3.210 -3.481 1.00 0.75 227 THR A C 1
ATOM 3838 O O . THR A 1 227 ? 11.664 2.723 -2.479 1.00 1.24 227 THR A O 1
ATOM 3849 N N . TYR A 1 228 ? 13.019 2.573 -4.206 1.00 0.74 228 TYR A N 1
ATOM 3850 C CA . TYR A 1 228 ? 13.481 1.204 -3.830 1.00 0.64 228 TYR A CA 1
ATOM 3851 C C . TYR A 1 228 ? 14.022 0.524 -5.093 1.00 0.62 228 TYR A C 1
ATOM 3852 O O . TYR A 1 228 ? 14.820 -0.389 -5.033 1.00 0.69 228 TYR A O 1
ATOM 3870 N N . GLU A 1 229 ? 13.583 0.972 -6.233 1.00 0.72 229 GLU A N 1
ATOM 3871 C CA . GLU A 1 229 ? 14.054 0.371 -7.512 1.00 0.76 229 GLU A CA 1
ATOM 3872 C C . GLU A 1 229 ? 15.579 0.430 -7.569 1.00 0.66 229 GLU A C 1
ATOM 3873 O O . GLU A 1 229 ? 16.234 -0.533 -7.915 1.00 0.60 229 GLU A O 1
ATOM 3885 N N . GLN A 1 230 ? 16.152 1.552 -7.230 1.00 0.69 230 GLN A N 1
ATOM 3886 C CA . GLN A 1 230 ? 17.635 1.662 -7.266 1.00 0.65 230 GLN A CA 1
ATOM 3887 C C . GLN A 1 230 ? 18.233 0.666 -6.275 1.00 0.59 230 GLN A C 1
ATOM 3888 O O . GLN A 1 230 ? 19.015 -0.188 -6.636 1.00 0.65 230 GLN A O 1
ATOM 3902 N N . VAL A 1 231 ? 17.870 0.766 -5.028 1.00 0.61 231 VAL A N 1
ATOM 3903 C CA . VAL A 1 231 ? 18.421 -0.179 -4.023 1.00 0.59 231 VAL A CA 1
ATOM 3904 C C . VAL A 1 231 ? 18.275 -1.615 -4.546 1.00 0.59 231 VAL A C 1
ATOM 3905 O O . VAL A 1 231 ? 19.023 -2.497 -4.179 1.00 0.65 231 VAL A O 1
ATOM 3918 N N . LEU A 1 232 ? 17.317 -1.851 -5.403 1.00 0.61 232 LEU A N 1
ATOM 3919 C CA . LEU A 1 232 ? 17.130 -3.227 -5.948 1.00 0.65 232 LEU A CA 1
ATOM 3920 C C . LEU A 1 232 ? 18.301 -3.565 -6.872 1.00 0.62 232 LEU A C 1
ATOM 3921 O O . LEU A 1 232 ? 18.916 -4.605 -6.755 1.00 0.68 232 LEU A O 1
ATOM 3937 N N . SER A 1 233 ? 18.617 -2.691 -7.790 1.00 0.60 233 SER A N 1
ATOM 3938 C CA . SER A 1 233 ? 19.751 -2.960 -8.718 1.00 0.64 233 SER A CA 1
ATOM 3939 C C . SER A 1 233 ? 21.065 -2.804 -7.950 1.00 0.58 233 SER A C 1
ATOM 3940 O O . SER A 1 233 ? 21.819 -3.742 -7.792 1.00 0.68 233 SER A O 1
ATOM 3948 N N . ILE A 1 234 ? 21.333 -1.618 -7.473 1.00 0.56 234 ILE A N 1
ATOM 3949 C CA . ILE A 1 234 ? 22.587 -1.363 -6.704 1.00 0.57 234 ILE A CA 1
ATOM 3950 C C . ILE A 1 234 ? 22.893 -2.569 -5.806 1.00 0.57 234 ILE A C 1
ATOM 3951 O O . ILE A 1 234 ? 23.955 -3.163 -5.879 1.00 0.69 234 ILE A O 1
ATOM 3967 N N . PHE A 1 235 ? 21.971 -2.936 -4.963 1.00 0.56 235 PHE A N 1
ATOM 3968 C CA . PHE A 1 235 ? 22.208 -4.099 -4.067 1.00 0.61 235 PHE A CA 1
ATOM 3969 C C . PHE A 1 235 ? 22.417 -5.353 -4.910 1.00 0.62 235 PHE A C 1
ATOM 3970 O O . PHE A 1 235 ? 23.328 -6.113 -4.676 1.00 0.63 235 PHE A O 1
ATOM 3987 N N . ASN A 1 236 ? 21.586 -5.576 -5.889 1.00 0.70 236 ASN A N 1
ATOM 3988 C CA . ASN A 1 236 ? 21.754 -6.789 -6.739 1.00 0.77 236 ASN A CA 1
ATOM 3989 C C . ASN A 1 236 ? 23.225 -6.930 -7.134 1.00 0.73 236 ASN A C 1
ATOM 3990 O O . ASN A 1 236 ? 23.755 -8.020 -7.213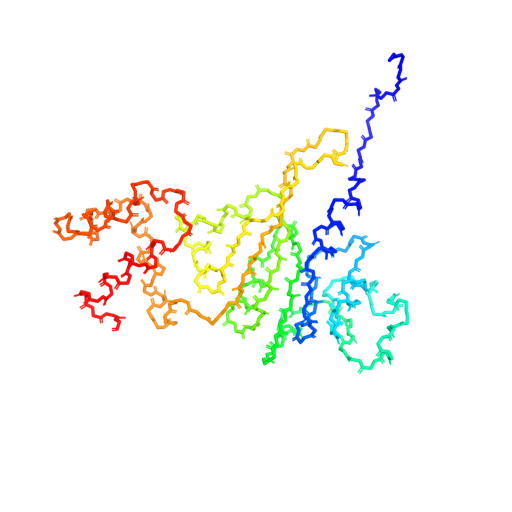 1.00 0.75 236 ASN A O 1
ATOM 4001 N N . SER A 1 237 ? 23.891 -5.834 -7.381 1.00 0.74 237 SER A N 1
ATOM 4002 C CA . SER A 1 237 ? 25.328 -5.910 -7.765 1.00 0.79 237 SER A CA 1
ATOM 4003 C C . SER A 1 237 ? 26.133 -6.417 -6.570 1.00 0.76 237 SER A C 1
ATOM 4004 O O . SER A 1 237 ? 26.972 -7.287 -6.696 1.00 0.84 237 SER A O 1
ATOM 4012 N N . TYR A 1 238 ? 25.881 -5.881 -5.407 1.00 0.72 238 TYR A N 1
ATOM 4013 C CA . TYR A 1 238 ? 26.628 -6.337 -4.199 1.00 0.82 238 TYR A CA 1
ATOM 4014 C C . TYR A 1 238 ? 26.373 -7.835 -3.993 1.00 0.87 238 TYR A C 1
ATOM 4015 O O . TYR A 1 238 ? 27.199 -8.560 -3.474 1.00 1.11 238 TYR A O 1
ATOM 4033 N N . LEU A 1 239 ? 25.224 -8.289 -4.405 1.00 0.75 239 LEU A N 1
ATOM 4034 C CA . LEU A 1 239 ? 24.859 -9.729 -4.261 1.00 0.84 239 LEU A CA 1
ATOM 4035 C C . LEU A 1 239 ? 25.639 -10.558 -5.287 1.00 0.90 239 LEU A C 1
ATOM 4036 O O . LEU A 1 239 ? 25.889 -11.731 -5.092 1.00 1.10 239 LEU A O 1
ATOM 4052 N N . LEU A 1 240 ? 26.016 -9.956 -6.383 1.00 0.88 240 LEU A N 1
ATOM 4053 C CA . LEU A 1 240 ? 26.771 -10.705 -7.431 1.00 1.06 240 LEU A CA 1
ATOM 4054 C C . LEU A 1 240 ? 28.278 -10.628 -7.165 1.00 1.16 240 LEU A C 1
ATOM 4055 O O . LEU A 1 240 ? 29.053 -11.360 -7.747 1.00 1.37 240 LEU A O 1
ATOM 4071 N N . PHE A 1 241 ? 28.706 -9.752 -6.298 1.00 1.12 241 PHE A N 1
ATOM 4072 C CA . PHE A 1 241 ? 30.167 -9.647 -6.018 1.00 1.32 241 PHE A CA 1
ATOM 4073 C C . PHE A 1 241 ? 30.504 -10.396 -4.727 1.00 1.50 241 PHE A C 1
ATOM 4074 O O . PHE A 1 241 ? 31.582 -10.935 -4.576 1.00 1.79 241 PHE A O 1
ATOM 4091 N N . ASN A 1 242 ? 29.595 -10.434 -3.794 1.00 1.55 242 ASN A N 1
ATOM 4092 C CA . ASN A 1 242 ? 29.873 -11.149 -2.517 1.00 1.91 242 ASN A CA 1
ATOM 4093 C C . ASN A 1 242 ? 29.639 -12.649 -2.708 1.00 1.63 242 ASN A C 1
ATOM 4094 O O . ASN A 1 242 ? 30.551 -13.395 -3.004 1.00 1.94 242 ASN A O 1
ATOM 4105 N N . GLY A 1 243 ? 28.426 -13.098 -2.542 1.00 1.56 243 GLY A N 1
ATOM 4106 C CA . GLY A 1 243 ? 28.141 -14.552 -2.716 1.00 2.12 243 GLY A CA 1
ATOM 4107 C C . GLY A 1 243 ? 26.825 -14.908 -2.023 1.00 2.31 243 GLY A C 1
ATOM 4108 O O . GLY A 1 243 ? 26.682 -15.970 -1.451 1.00 3.17 243 GLY A O 1
ATOM 4112 N N . ARG A 1 244 ? 25.861 -14.030 -2.071 1.00 1.75 244 ARG A N 1
ATOM 4113 C CA . ARG A 1 244 ? 24.557 -14.325 -1.416 1.00 1.98 244 ARG A CA 1
ATOM 4114 C C . ARG A 1 244 ? 23.461 -14.357 -2.480 1.00 1.67 244 ARG A C 1
ATOM 4115 O O . ARG A 1 244 ? 22.287 -14.265 -2.183 1.00 2.16 244 ARG A O 1
ATOM 4136 N N . LYS A 1 245 ? 23.840 -14.485 -3.723 1.00 1.61 245 LYS A N 1
ATOM 4137 C CA . LYS A 1 245 ? 22.827 -14.520 -4.813 1.00 2.51 245 LYS A CA 1
ATOM 4138 C C . LYS A 1 245 ? 23.003 -15.796 -5.639 1.00 3.42 245 LYS A C 1
ATOM 4139 O O . LYS A 1 245 ? 23.692 -15.737 -6.643 1.00 3.79 245 LYS A O 1
#

Solvent-accessible surface area: 15414 Å² total; per-residue (Å²): 208,135,153,96,114,166,126,117,72,102,115,74,64,8,97,129,30,41,25,80,6,3,128,122,18,125,24,174,100,71,13,1,0,11,21,21,12,68,39,174,61,108,49,2,34,101,0,1,131,56,2,90,24,5,5,0,7,64,95,62,50,19,42,142,92,22,104,94,8,163,37,182,94,133,28,147,26,58,14,3,100,155,129,24,57,142,117,28,35,49,74,162,100,144,5,0,10,6,4,39,10,22,96,140,89,5,37,119,21,7,59,104,2,1,94,130,5,104,0,42,41,6,15,4,17,2,32,122,33,27,30,136,119,2,33,34,0,18,149,53,47,0,0,43,2,6,1,7,1,55,23,110,64,117,40,133,22,79,5,128,12,48,98,73,182,50,177,36,76,6,14,5,2,60,3,36,20,46,109,48,78,2,46,106,172,50,15,166,35,6,24,166,22,0,49,71,1,29,126,187,67,44,222,97,6,19,107,172,89,92,15,93,100,45,13,149,156,44,191,8,113,109,18,79,94,11,56,16,128,54,0,35,73,16,4,54,37,46,3,114,125,85,48,126,118

B-factor: mean 2.04, std 1.72, range [0.39, 12.37]

Secondary structure (DSSP, 8-state):
------S---B---TTTHHHHHHH----SSEEEEE-S---SS-SHHHHHHSSEEEESSSS-SSSSSSS-TTTT-SEEEE--S--TTTT---SSEEEEEEE--SSS-HHHHHHHHHH---EEEEEEEESSHHHHHH-GGGSHHHHTTTTB---EEEEE--TTSBSS--S-EEEEEE-B-S-SS-HHHHHHHHHHHHHHHHT-HHHH-SSSHHHHHHHHTT-S-TTS--SHHHHHHHHHHHHHTT--

CATH classification: 3.40.50.150 (+1 more: 1.10.8.100)

Nearest PDB structures (foldseek):
  1yub-assembly1_A  TM=1.004E+00  e=4.955E-53  Streptococcus pneumoniae
  1qan-assembly1_A  TM=7.794E-01  e=2.708E-21  Bacillus subtilis
  6nvm-assembly1_A  TM=7.289E-01  e=2.284E-10  Saccharopolyspora erythraea
  7f8b-assembly1_A  TM=7.594E-01  e=1.463E-09  Mycolicibacterium smegmatis
  7f8c-assembly1_A  TM=6.738E-01  e=1.973E-09  Mycolicibacterium smegmatis